Protein AF-A0A1U9LK74-F1 (afdb_monomer_lite)

Secondary structure (DSSP, 8-state):
---PPPPPSEE----GGGTT---SEEEETTEEEE---EEEE-SS-SEEEEESS--HHHHHHHHHS-GGG-TTTTTHHHHHHHHHHTTSS-TT--S--GGGGGSTT-SSEEEEESSSSEEEEEETTTTEEE--HHHHGGGGTSTTHHHHHHHHHHHHSS--TT--EEEE--SSHHHHHHHHHHHHHH-TTT-EEEETTEEE---

pLDDT: mean 92.23, std 9.36, range [44.62, 98.31]

Foldseek 3Di:
DPQQWFDAADWDPDCPVVPPDPDQWDDDPQKIWGNTFGKFAGRLAQEEEAEAEQDPQLVVCSVDHDNLCRACHPCLVVVVVVCVVVVNDDPPPPPPPSSCRRHRHHHHYMYAHLQRIHMWGQDPVVRDTDDDLVVSLCCCPGRVVVSSLVSCLVRPLAHGPSYDYYHYDGDDLSVQVSVLVSQCVSFVPQWDDDDSRDITGND

Radius of gyration: 16.57 Å; chains: 1; bounding box: 48×40×43 Å

Structure (mmCIF, N/CA/C/O backbone):
data_AF-A0A1U9LK74-F1
#
_entry.id   AF-A0A1U9LK74-F1
#
loop_
_atom_site.group_PDB
_atom_site.id
_atom_site.type_symbol
_atom_site.label_atom_id
_atom_site.label_alt_id
_atom_site.label_comp_id
_atom_site.label_asym_id
_atom_site.label_entity_id
_atom_site.label_seq_id
_atom_site.pdbx_PDB_ins_code
_atom_site.Cartn_x
_atom_site.Cartn_y
_atom_site.Cartn_z
_atom_site.occupancy
_atom_site.B_iso_or_equiv
_atom_site.auth_seq_id
_atom_site.auth_comp_id
_atom_site.auth_asym_id
_atom_site.auth_atom_id
_atom_site.pdbx_PDB_model_num
ATOM 1 N N . MET A 1 1 ? -23.604 12.451 8.150 1.00 44.62 1 MET A N 1
ATOM 2 C CA . MET A 1 1 ? -22.225 11.962 8.345 1.00 44.62 1 MET A CA 1
ATOM 3 C C . MET A 1 1 ? -21.855 11.293 7.044 1.00 44.62 1 MET A C 1
ATOM 5 O O . MET A 1 1 ? -22.530 10.334 6.691 1.00 44.62 1 MET A O 1
ATOM 9 N N . ASP A 1 2 ? -20.907 11.846 6.294 1.00 49.09 2 ASP A N 1
ATOM 10 C CA . ASP A 1 2 ? -20.515 11.264 5.010 1.00 49.09 2 ASP A CA 1
ATOM 11 C C . ASP A 1 2 ? -19.887 9.893 5.265 1.00 49.09 2 ASP A C 1
ATOM 13 O O . ASP A 1 2 ? -18.874 9.767 5.956 1.00 49.09 2 ASP A O 1
ATOM 17 N N . THR A 1 3 ? -20.536 8.841 4.774 1.00 59.34 3 THR A N 1
ATOM 18 C CA . THR A 1 3 ? -20.027 7.475 4.868 1.00 59.34 3 THR A CA 1
ATOM 19 C C . THR A 1 3 ? -18.911 7.322 3.846 1.00 59.34 3 THR A C 1
ATOM 21 O O . THR A 1 3 ? -19.158 6.980 2.690 1.00 59.34 3 THR A O 1
ATOM 24 N N . HIS A 1 4 ? -17.679 7.628 4.248 1.00 80.31 4 HIS A N 1
ATOM 25 C CA . HIS A 1 4 ? -16.509 7.342 3.427 1.00 80.31 4 HIS A CA 1
ATOM 26 C C . HIS A 1 4 ? -16.364 5.827 3.254 1.00 80.31 4 HIS A C 1
ATOM 28 O O . HIS A 1 4 ? -16.403 5.088 4.237 1.00 80.31 4 HIS A O 1
ATOM 34 N N . THR A 1 5 ? -16.190 5.369 2.016 1.00 85.44 5 THR A N 1
ATOM 35 C CA . THR A 1 5 ? -15.863 3.978 1.691 1.00 85.44 5 THR A CA 1
ATOM 36 C C . THR A 1 5 ? -14.383 3.853 1.348 1.00 85.44 5 THR A C 1
ATOM 38 O O . THR A 1 5 ? -13.740 4.783 0.853 1.00 85.44 5 THR A O 1
ATOM 41 N N . PHE A 1 6 ? -13.819 2.686 1.633 1.00 93.19 6 PHE A N 1
ATOM 42 C CA . PHE A 1 6 ? -12.546 2.276 1.064 1.00 93.19 6 PHE A CA 1
ATOM 43 C C . PHE A 1 6 ? -12.764 1.928 -0.421 1.00 93.19 6 PHE A C 1
ATOM 45 O O . PHE A 1 6 ? -13.900 1.630 -0.798 1.00 93.19 6 PHE A O 1
ATOM 52 N N . PRO A 1 7 ? -11.733 1.974 -1.290 1.00 95.75 7 PRO A N 1
ATOM 53 C CA . PRO A 1 7 ? -11.916 1.639 -2.698 1.00 95.75 7 PRO A CA 1
ATOM 54 C C . PRO A 1 7 ? -12.579 0.277 -2.894 1.00 95.75 7 PRO A C 1
ATOM 56 O O . PRO A 1 7 ? -12.215 -0.689 -2.224 1.00 95.75 7 PRO A O 1
ATOM 59 N N . GLU A 1 8 ? -13.522 0.227 -3.830 1.00 96.44 8 GLU A N 1
ATOM 60 C CA . GLU A 1 8 ? -14.195 -1.007 -4.217 1.00 96.44 8 GLU A CA 1
ATOM 61 C C . GLU A 1 8 ? -13.200 -2.035 -4.752 1.00 96.44 8 GLU A C 1
ATOM 63 O O . GLU A 1 8 ? -12.158 -1.688 -5.323 1.00 96.44 8 GLU A O 1
ATOM 68 N N . HIS A 1 9 ? -13.549 -3.307 -4.568 1.00 98.31 9 HIS A N 1
ATOM 69 C CA . HIS A 1 9 ? -12.825 -4.411 -5.167 1.00 98.31 9 HIS A CA 1
ATOM 70 C C . HIS A 1 9 ? -12.697 -4.192 -6.681 1.00 98.31 9 HIS A C 1
ATOM 72 O O . HIS A 1 9 ? -13.690 -3.994 -7.381 1.00 98.31 9 HIS A O 1
ATOM 78 N N . GLY A 1 10 ? -11.474 -4.285 -7.197 1.00 97.88 10 GLY A N 1
ATOM 79 C CA . GLY A 1 10 ? -11.204 -4.245 -8.625 1.00 97.88 10 GLY A CA 1
ATOM 80 C C . GLY A 1 10 ? -10.037 -3.345 -9.011 1.00 97.88 10 GLY A C 1
ATOM 81 O O . GLY A 1 10 ? -9.316 -2.761 -8.191 1.00 97.88 10 GLY A O 1
ATOM 82 N N . ARG A 1 11 ? -9.839 -3.247 -10.326 1.00 97.31 11 ARG A N 1
ATOM 83 C CA . ARG A 1 11 ? -8.885 -2.315 -10.933 1.00 97.31 11 ARG A CA 1
ATOM 84 C C . ARG A 1 11 ? -9.422 -0.898 -10.768 1.00 97.31 11 ARG A C 1
ATOM 86 O O . ARG A 1 11 ? -10.541 -0.605 -11.175 1.00 97.31 11 ARG A O 1
ATOM 93 N N . LEU A 1 12 ? -8.613 -0.015 -10.195 1.00 96.69 12 LEU A N 1
ATOM 94 C CA . LEU A 1 12 ? -9.019 1.363 -9.944 1.00 96.69 12 LEU A CA 1
ATOM 95 C C . LEU A 1 12 ? -8.740 2.231 -11.177 1.00 96.69 12 LEU A C 1
ATOM 97 O O . LEU A 1 12 ? -7.776 2.019 -11.908 1.00 96.69 12 LEU A O 1
ATOM 101 N N . THR A 1 13 ? -9.542 3.273 -11.373 1.00 95.62 13 THR A N 1
ATOM 102 C CA . THR A 1 13 ? -9.379 4.242 -12.474 1.00 95.62 13 THR A CA 1
ATOM 103 C C . THR A 1 13 ? -8.502 5.441 -12.097 1.00 95.62 13 THR A C 1
ATOM 105 O O . THR A 1 13 ? -8.425 6.424 -12.832 1.00 95.62 13 THR A O 1
ATOM 108 N N . CYS A 1 14 ? -7.835 5.393 -10.939 1.00 96.31 14 CYS A N 1
ATOM 109 C CA . CYS A 1 14 ? -7.049 6.510 -10.426 1.00 96.31 14 CYS A CA 1
ATOM 110 C C . CYS A 1 14 ? -5.894 6.882 -11.367 1.00 96.31 14 CYS A C 1
ATOM 112 O O . CYS A 1 14 ? -5.126 6.032 -11.809 1.00 96.31 14 CYS A O 1
ATOM 114 N N . ARG A 1 15 ? -5.762 8.185 -11.640 1.00 96.38 15 ARG A N 1
ATOM 115 C CA . ARG A 1 15 ? -4.671 8.778 -12.432 1.00 96.38 15 ARG A CA 1
ATOM 116 C C . ARG A 1 15 ? -4.074 10.023 -11.772 1.00 96.38 15 ARG A C 1
ATOM 118 O O . ARG A 1 15 ? -3.444 10.829 -12.445 1.00 96.38 15 ARG A O 1
ATOM 125 N N . GLU A 1 16 ? -4.279 10.223 -10.468 1.00 95.94 16 GLU A N 1
ATOM 126 C CA . GLU A 1 16 ? -3.928 11.489 -9.799 1.00 95.94 16 GLU A CA 1
ATOM 127 C C . GLU A 1 16 ? -2.441 11.852 -9.920 1.00 95.94 16 GLU A C 1
ATOM 129 O O . GLU A 1 16 ? -2.108 13.024 -10.070 1.00 95.94 16 GLU A O 1
ATOM 134 N N . CYS A 1 17 ? -1.564 10.847 -9.921 1.00 96.44 17 CYS A N 1
ATOM 135 C CA . CYS A 1 17 ? -0.120 10.999 -10.105 1.00 96.44 17 CYS A CA 1
ATOM 136 C C . CYS A 1 17 ? 0.326 11.142 -11.573 1.00 96.44 17 CYS A C 1
ATOM 138 O O . CYS A 1 17 ? 1.484 11.441 -11.835 1.00 96.44 17 CYS A O 1
ATOM 140 N N . PHE A 1 18 ? -0.582 10.911 -12.522 1.00 95.81 18 PHE A N 1
ATOM 141 C CA . PHE A 1 18 ? -0.344 10.908 -13.969 1.00 95.81 18 PHE A CA 1
ATOM 142 C C . PHE A 1 18 ? -1.036 12.104 -14.647 1.00 95.81 18 PHE A C 1
ATOM 144 O O . PHE A 1 18 ? -1.312 12.086 -15.848 1.00 95.81 18 PHE A O 1
ATOM 151 N N . LYS A 1 19 ? -1.375 13.149 -13.881 1.00 89.88 19 LYS A N 1
ATOM 152 C CA . LYS A 1 19 ? -1.982 14.371 -14.422 1.00 89.88 19 LYS A CA 1
ATOM 153 C C . LYS A 1 19 ? -1.062 14.978 -15.483 1.00 89.88 19 LYS A C 1
ATOM 155 O O . LYS A 1 19 ? 0.135 15.116 -15.264 1.00 89.88 19 LYS A O 1
ATOM 160 N N . GLY A 1 20 ? -1.637 15.341 -16.628 1.00 88.00 20 GLY A N 1
ATOM 161 C CA . GLY A 1 20 ? -0.887 15.904 -17.754 1.00 88.00 20 GLY A CA 1
ATOM 162 C C . GLY A 1 20 ? -0.249 14.870 -18.685 1.00 88.00 20 GLY A C 1
ATOM 163 O O . GLY A 1 20 ? 0.415 15.267 -19.636 1.00 88.00 20 GLY A O 1
ATOM 164 N N . THR A 1 21 ? -0.468 13.567 -18.468 1.00 90.81 21 THR A N 1
ATOM 165 C CA . THR A 1 21 ? -0.035 12.524 -19.406 1.00 90.81 21 THR A CA 1
ATOM 166 C C . THR A 1 21 ? -1.116 11.474 -19.674 1.00 90.81 21 THR A C 1
ATOM 168 O O . THR A 1 21 ? -1.848 11.029 -18.782 1.00 90.81 21 THR A O 1
ATOM 171 N N . SER A 1 22 ? -1.209 11.051 -20.936 1.00 91.06 22 SER A N 1
ATOM 172 C CA . SER A 1 22 ? -1.999 9.890 -21.355 1.00 91.06 22 SER A CA 1
ATOM 173 C C . SER A 1 22 ? -1.244 8.571 -21.158 1.00 91.06 22 SER A C 1
ATOM 175 O O . SER A 1 22 ? -1.869 7.511 -21.170 1.00 91.06 22 SER A O 1
ATOM 177 N N . CYS A 1 23 ? 0.073 8.615 -20.925 1.00 93.31 23 CYS A N 1
ATOM 178 C CA . CYS A 1 23 ? 0.885 7.426 -20.695 1.00 93.31 23 CYS A CA 1
ATOM 179 C C . CYS A 1 23 ? 0.442 6.694 -19.421 1.00 93.31 23 CYS A C 1
ATOM 181 O O . CYS A 1 23 ? 0.024 7.304 -18.433 1.00 93.31 23 CYS A O 1
ATOM 183 N N . ASN A 1 24 ? 0.551 5.366 -19.434 1.00 94.31 24 ASN A N 1
ATOM 184 C CA . ASN A 1 24 ? 0.343 4.537 -18.244 1.00 94.31 24 ASN A CA 1
ATOM 185 C C . ASN A 1 24 ? 1.632 4.320 -17.453 1.00 94.31 24 ASN A C 1
ATOM 187 O O . ASN A 1 24 ? 1.603 3.656 -16.428 1.00 94.31 24 ASN A O 1
ATOM 191 N N . GLU A 1 25 ? 2.746 4.876 -17.911 1.00 96.50 25 GLU A N 1
ATOM 192 C CA . GLU A 1 25 ? 4.047 4.746 -17.274 1.00 96.50 25 GLU A CA 1
ATOM 193 C C . GLU A 1 25 ? 4.721 6.115 -17.250 1.00 96.50 25 GLU A C 1
ATOM 195 O O . GLU A 1 25 ? 4.579 6.894 -18.198 1.00 96.50 25 GLU A O 1
ATOM 200 N N . ILE A 1 26 ? 5.399 6.422 -16.146 1.00 96.75 26 ILE A N 1
ATOM 201 C CA . ILE A 1 26 ? 6.195 7.640 -15.980 1.00 96.75 26 ILE A CA 1
ATOM 202 C C . ILE A 1 26 ? 7.483 7.318 -15.233 1.00 96.75 26 ILE A C 1
ATOM 204 O O . ILE A 1 26 ? 7.491 6.470 -14.337 1.00 96.75 26 ILE A O 1
ATOM 208 N N . ASP A 1 27 ? 8.534 8.063 -15.557 1.00 96.44 27 ASP A N 1
ATOM 209 C CA . ASP A 1 27 ? 9.769 8.075 -14.787 1.00 96.44 27 ASP A CA 1
ATOM 210 C C . ASP A 1 27 ? 9.876 9.371 -13.978 1.00 96.44 27 ASP A C 1
ATOM 212 O O . ASP A 1 27 ? 9.590 10.466 -14.470 1.00 96.44 27 ASP A O 1
ATOM 216 N N . ILE A 1 28 ? 10.289 9.252 -12.718 1.00 94.81 28 ILE A N 1
ATOM 217 C CA . ILE A 1 28 ? 10.499 10.376 -11.803 1.00 94.81 28 ILE A CA 1
ATOM 218 C C . ILE A 1 28 ? 11.862 10.202 -11.130 1.00 94.81 28 ILE A C 1
ATOM 220 O O . ILE A 1 28 ? 12.007 9.531 -10.103 1.00 94.81 28 ILE A O 1
ATOM 224 N N . GLY A 1 29 ? 12.891 10.808 -11.722 1.00 94.94 29 GLY A N 1
ATOM 225 C CA . GLY A 1 29 ? 14.275 10.527 -11.344 1.00 94.94 29 GLY A CA 1
ATOM 226 C C . GLY A 1 29 ? 14.616 9.065 -11.632 1.00 94.94 29 GLY A C 1
ATOM 227 O O . GLY A 1 29 ? 14.391 8.590 -12.737 1.00 94.94 29 GLY A O 1
ATOM 228 N N . ASP A 1 30 ? 15.120 8.341 -10.632 1.00 96.88 30 ASP A N 1
ATOM 229 C CA . ASP A 1 30 ? 15.447 6.912 -10.764 1.00 96.88 30 ASP A CA 1
ATOM 230 C C . ASP A 1 30 ? 14.223 5.991 -10.577 1.00 96.88 30 ASP A C 1
ATOM 232 O O . ASP A 1 30 ? 14.373 4.772 -10.526 1.00 96.88 30 ASP A O 1
ATOM 236 N N . TRP A 1 31 ? 13.013 6.533 -10.423 1.00 97.56 31 TRP A N 1
ATOM 237 C CA . TRP A 1 31 ? 11.808 5.739 -10.184 1.00 97.56 31 TRP A CA 1
ATOM 238 C C . TRP A 1 31 ? 11.000 5.550 -11.448 1.00 97.56 31 TRP A C 1
ATOM 240 O O . TRP A 1 31 ? 10.672 6.527 -12.104 1.00 97.56 31 TRP A O 1
ATOM 250 N N . HIS A 1 32 ? 10.595 4.312 -11.693 1.00 97.50 32 HIS A N 1
ATOM 251 C CA . HIS A 1 32 ? 9.630 3.952 -12.716 1.00 97.50 32 HIS A CA 1
ATOM 252 C C . HIS A 1 32 ? 8.296 3.586 -12.063 1.00 97.50 32 HIS A C 1
ATOM 254 O O . HIS A 1 32 ? 8.246 2.755 -11.142 1.00 97.50 32 HIS A O 1
ATOM 260 N N . VAL A 1 33 ? 7.224 4.222 -12.533 1.00 97.19 33 VAL A N 1
ATOM 261 C CA . VAL A 1 33 ? 5.862 4.080 -12.009 1.00 97.19 33 VAL A CA 1
ATOM 262 C C . VAL A 1 33 ? 4.954 3.553 -13.112 1.00 97.19 33 VAL A C 1
ATOM 264 O O . VAL A 1 33 ? 4.851 4.175 -14.165 1.00 97.19 33 VAL A O 1
ATOM 267 N N . VAL A 1 34 ? 4.230 2.466 -12.841 1.00 97.31 34 VAL A N 1
ATOM 268 C CA . VAL A 1 34 ? 3.208 1.919 -13.751 1.00 97.31 34 VAL A CA 1
ATOM 269 C C . VAL A 1 34 ? 1.826 2.174 -13.161 1.00 97.31 34 VAL A C 1
ATOM 271 O O . VAL A 1 34 ? 1.572 1.862 -11.998 1.00 97.31 34 VAL A O 1
ATOM 274 N N . ASN A 1 35 ? 0.921 2.745 -13.951 1.00 97.44 35 ASN A N 1
ATOM 275 C CA . ASN A 1 35 ? -0.444 3.045 -13.552 1.00 97.44 35 ASN A CA 1
ATOM 276 C C . ASN A 1 35 ? -1.334 1.800 -13.603 1.00 97.44 35 ASN A C 1
ATOM 278 O O . ASN A 1 35 ? -2.051 1.551 -14.569 1.00 97.44 35 ASN A O 1
ATOM 282 N N . ASP A 1 36 ? -1.275 1.014 -12.541 1.00 97.00 36 ASP A N 1
ATOM 283 C CA . ASP A 1 36 ? -2.017 -0.232 -12.391 1.00 97.00 36 ASP A CA 1
ATOM 284 C C . ASP A 1 36 ? -2.642 -0.366 -10.983 1.00 97.00 36 ASP A C 1
ATOM 286 O O . ASP A 1 36 ? -2.431 -1.370 -10.298 1.00 97.00 36 ASP A O 1
ATOM 290 N N . PRO A 1 37 ? -3.364 0.649 -10.474 1.00 97.50 37 PRO A N 1
ATOM 291 C CA . PRO A 1 37 ? -3.891 0.629 -9.117 1.00 97.50 37 PRO A CA 1
ATOM 292 C C . PRO A 1 37 ? -4.984 -0.438 -8.954 1.00 97.50 37 PRO A C 1
ATOM 294 O O . PRO A 1 37 ? -5.815 -0.649 -9.836 1.00 97.50 37 PRO A O 1
ATOM 297 N N . GLY A 1 38 ? -5.004 -1.098 -7.796 1.00 97.12 38 GLY A N 1
ATOM 298 C CA . GLY A 1 38 ? -6.002 -2.114 -7.459 1.00 97.12 38 GLY A CA 1
ATOM 299 C C . GLY A 1 38 ? -6.332 -2.123 -5.970 1.00 97.12 38 GLY A C 1
ATOM 300 O O . GLY A 1 38 ? -5.497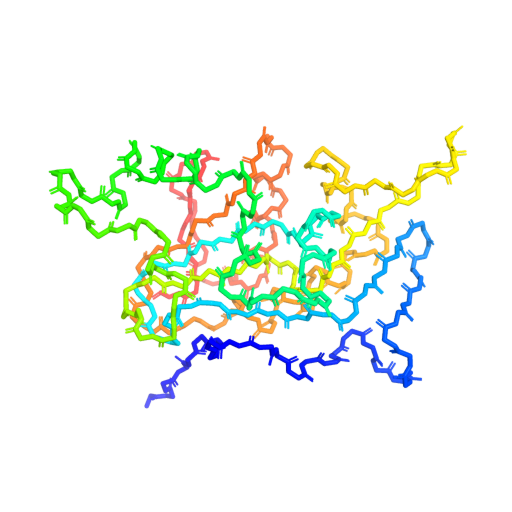 -1.731 -5.143 1.00 97.12 38 GLY A O 1
ATOM 301 N N . ALA A 1 39 ? -7.545 -2.563 -5.652 1.00 98.06 39 ALA A N 1
ATOM 302 C CA . ALA A 1 39 ? -8.004 -2.876 -4.304 1.00 98.06 39 ALA A CA 1
ATOM 303 C C . ALA A 1 39 ? -8.741 -4.220 -4.315 1.00 98.06 39 ALA A C 1
ATOM 305 O O . ALA A 1 39 ? -9.345 -4.585 -5.319 1.00 98.06 39 ALA A O 1
ATOM 306 N N . TRP A 1 40 ? -8.661 -4.958 -3.213 1.00 98.25 40 TRP A N 1
ATOM 307 C CA . TRP A 1 40 ? -9.272 -6.280 -3.066 1.00 98.25 40 TRP A CA 1
ATOM 308 C C . TRP A 1 40 ? -10.050 -6.344 -1.756 1.00 98.25 40 TRP A C 1
ATOM 310 O O . TRP A 1 40 ? -9.668 -5.685 -0.785 1.00 98.25 40 TRP A O 1
ATOM 320 N N . GLY A 1 41 ? -11.085 -7.175 -1.715 1.00 97.50 41 GLY A N 1
ATOM 321 C CA . GLY A 1 41 ? -11.962 -7.325 -0.558 1.00 97.50 41 GLY A CA 1
ATOM 322 C C . GLY A 1 41 ? -12.985 -6.197 -0.388 1.00 97.50 41 GLY A C 1
ATOM 323 O O . GLY A 1 41 ? -13.438 -5.576 -1.347 1.00 97.50 41 GLY A O 1
ATOM 324 N N . SER A 1 42 ? -13.354 -5.941 0.862 1.00 97.06 42 SER A N 1
ATOM 325 C CA . SER A 1 42 ? -14.460 -5.066 1.253 1.00 97.06 42 SER A CA 1
ATOM 326 C C . SER A 1 42 ? -14.180 -3.574 1.036 1.00 97.06 42 SER A C 1
ATOM 328 O O . SER A 1 42 ? -13.124 -3.059 1.406 1.00 97.06 42 SER A O 1
ATOM 330 N N . ALA A 1 43 ? -15.187 -2.839 0.555 1.00 96.12 43 ALA A N 1
ATOM 331 C CA . ALA A 1 43 ? -15.204 -1.371 0.548 1.00 96.12 43 ALA A CA 1
ATOM 332 C C . ALA A 1 43 ? -15.573 -0.758 1.922 1.00 96.12 43 ALA A C 1
ATOM 334 O O . ALA A 1 43 ? -15.403 0.441 2.138 1.00 96.12 43 ALA A O 1
ATOM 335 N N . SER A 1 44 ? -16.054 -1.566 2.874 1.00 95.75 44 SER A N 1
ATOM 336 C CA . SER A 1 44 ? -16.364 -1.156 4.254 1.00 95.75 44 SER A CA 1
ATOM 337 C C . SER A 1 44 ? -15.695 -2.103 5.265 1.00 95.75 44 SER A C 1
ATOM 339 O O . SER A 1 44 ? -16.380 -2.750 6.062 1.00 95.75 44 SER A O 1
ATOM 341 N N . PRO A 1 45 ? -14.357 -2.241 5.230 1.00 96.44 45 PRO A N 1
ATOM 342 C CA . PRO A 1 45 ? -13.651 -3.246 6.011 1.00 96.44 45 PRO A CA 1
ATOM 343 C C . PRO A 1 45 ? -13.581 -2.876 7.495 1.00 96.44 45 PRO A C 1
ATOM 345 O O . PRO A 1 45 ? -13.581 -1.699 7.864 1.00 96.44 45 PRO A O 1
ATOM 348 N N . ALA A 1 46 ? -13.421 -3.892 8.341 1.00 96.25 46 ALA A N 1
ATOM 349 C CA . ALA A 1 46 ? -12.948 -3.728 9.714 1.00 96.25 46 ALA A CA 1
ATOM 350 C C . ALA A 1 46 ? -11.413 -3.731 9.790 1.00 96.25 46 ALA A C 1
ATOM 352 O O . ALA A 1 46 ? -10.831 -3.060 10.647 1.00 96.25 46 ALA A O 1
ATOM 353 N N . VAL A 1 47 ? -10.757 -4.467 8.886 1.00 97.31 47 VAL A N 1
ATOM 354 C CA . VAL A 1 47 ? -9.300 -4.610 8.822 1.00 97.31 47 VAL A CA 1
ATOM 355 C C . VAL A 1 47 ? -8.796 -4.272 7.424 1.00 97.31 47 VAL A C 1
ATOM 357 O O . VAL A 1 47 ? -9.244 -4.845 6.435 1.00 97.31 47 VAL A O 1
ATOM 360 N N . ILE A 1 48 ? -7.808 -3.383 7.338 1.00 98.00 48 ILE A N 1
ATOM 361 C CA . ILE A 1 48 ? -7.100 -3.074 6.090 1.00 98.00 48 ILE A CA 1
ATOM 362 C C . ILE A 1 48 ? -5.689 -3.658 6.166 1.00 98.00 48 ILE A C 1
ATOM 364 O O . ILE A 1 48 ? -4.987 -3.445 7.151 1.00 98.00 48 ILE A O 1
ATOM 368 N N . VAL A 1 49 ? -5.232 -4.346 5.121 1.00 98.06 49 VAL A N 1
ATOM 369 C CA . VAL A 1 49 ? -3.876 -4.906 5.027 1.00 98.06 49 VAL A CA 1
ATOM 370 C C . VAL A 1 49 ? -3.161 -4.340 3.803 1.00 98.06 49 VAL A C 1
ATOM 372 O O . VAL A 1 49 ? -3.570 -4.560 2.662 1.00 98.06 49 VAL A O 1
ATOM 375 N N . LEU A 1 50 ? -2.066 -3.612 4.025 1.00 97.75 50 LEU A N 1
ATOM 376 C CA . LEU A 1 50 ? -1.349 -2.894 2.973 1.00 97.75 50 LEU A CA 1
ATOM 377 C C . LEU A 1 50 ? 0.095 -3.373 2.845 1.00 97.75 50 LEU A C 1
ATOM 379 O O . LEU A 1 50 ? 0.881 -3.265 3.783 1.00 97.75 50 LEU A O 1
ATOM 383 N N . GLY A 1 51 ? 0.468 -3.821 1.646 1.00 95.69 51 GLY A N 1
ATOM 384 C CA . GLY A 1 51 ? 1.869 -3.827 1.217 1.00 95.69 51 GLY A CA 1
ATOM 385 C C . GLY A 1 51 ? 2.373 -2.407 0.934 1.00 95.69 51 GLY A C 1
ATOM 386 O O . GLY A 1 51 ? 1.627 -1.437 1.066 1.00 95.69 51 GLY A O 1
ATOM 387 N N . PHE A 1 52 ? 3.625 -2.260 0.500 1.00 95.12 52 PHE A N 1
ATOM 388 C CA . PHE A 1 52 ? 4.126 -0.949 0.075 1.00 95.12 52 PHE A CA 1
ATOM 389 C C . PHE A 1 52 ? 3.652 -0.577 -1.336 1.00 95.12 52 PHE A C 1
ATOM 391 O O . PHE A 1 52 ? 2.939 0.406 -1.508 1.00 95.12 52 PHE A O 1
ATOM 398 N N . SER A 1 53 ? 4.018 -1.387 -2.326 1.00 95.44 53 SER A N 1
ATOM 399 C CA . SER A 1 53 ? 3.612 -1.309 -3.732 1.00 95.44 53 SER A CA 1
ATOM 400 C C . SER A 1 53 ? 3.589 -2.727 -4.311 1.00 95.44 53 SER A C 1
ATOM 402 O O . SER A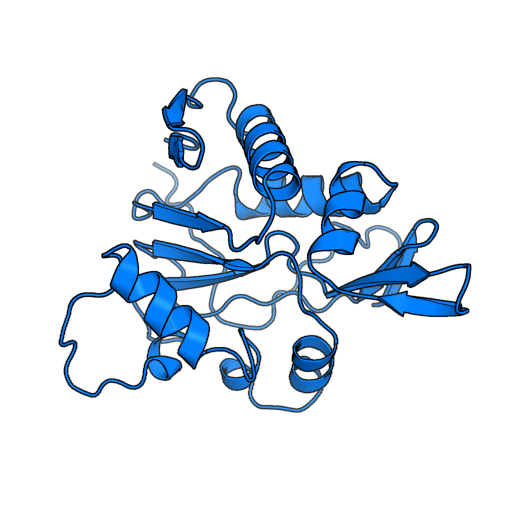 1 53 ? 4.067 -3.678 -3.680 1.00 95.44 53 SER A O 1
ATOM 404 N N . LYS A 1 54 ? 3.054 -2.889 -5.523 1.00 94.12 54 LYS A N 1
ATOM 405 C CA . LYS A 1 54 ? 3.161 -4.155 -6.259 1.00 94.12 54 LYS A CA 1
ATOM 406 C C . LYS A 1 54 ? 4.608 -4.377 -6.715 1.00 94.12 54 LYS A C 1
ATOM 408 O O . LYS A 1 54 ? 5.159 -3.564 -7.452 1.00 94.12 54 LYS A O 1
ATOM 413 N N . GLY A 1 55 ? 5.212 -5.491 -6.293 1.00 91.44 55 GLY A N 1
ATOM 414 C CA . GLY A 1 55 ? 6.504 -5.951 -6.818 1.00 91.44 55 GLY A CA 1
ATOM 415 C C . GLY A 1 55 ? 6.367 -6.647 -8.178 1.00 91.44 55 GLY A C 1
ATOM 416 O O . GLY A 1 55 ? 5.255 -6.960 -8.597 1.00 91.44 55 GLY A O 1
ATOM 417 N N . PHE A 1 56 ? 7.485 -6.964 -8.844 1.00 93.38 56 PHE A N 1
ATOM 418 C CA . PHE A 1 56 ? 7.483 -7.518 -10.212 1.00 93.38 56 PHE A CA 1
ATOM 419 C C . PHE A 1 56 ? 6.577 -8.742 -10.402 1.00 93.38 56 PHE A C 1
ATOM 421 O O . PHE A 1 56 ? 5.840 -8.809 -11.380 1.00 93.38 56 PHE A O 1
ATOM 428 N N . THR A 1 57 ? 6.567 -9.683 -9.451 1.00 94.00 57 THR A N 1
ATOM 429 C CA . THR A 1 57 ? 5.676 -10.857 -9.497 1.00 94.00 57 THR A CA 1
ATOM 430 C C . THR A 1 57 ? 4.201 -10.456 -9.567 1.00 94.00 57 THR A C 1
ATOM 432 O O . THR A 1 57 ? 3.442 -11.037 -10.336 1.00 94.00 57 THR A O 1
ATOM 435 N N . GLN A 1 58 ? 3.795 -9.465 -8.772 1.00 94.19 58 GLN A N 1
ATOM 436 C CA . GLN A 1 58 ? 2.410 -8.998 -8.708 1.00 94.19 58 GLN A CA 1
ATOM 437 C C . GLN A 1 58 ? 2.070 -8.112 -9.908 1.00 94.19 58 GLN A C 1
ATOM 439 O O . GLN A 1 58 ? 0.996 -8.257 -10.475 1.00 94.19 58 GLN A O 1
ATOM 444 N N . ALA A 1 59 ? 2.989 -7.237 -10.323 1.00 93.75 59 ALA A N 1
ATOM 445 C CA . ALA A 1 59 ? 2.818 -6.382 -11.495 1.00 93.75 59 ALA A CA 1
ATOM 446 C C . ALA A 1 59 ? 2.654 -7.209 -12.782 1.00 93.75 59 ALA A C 1
ATOM 448 O O . ALA A 1 59 ? 1.776 -6.925 -13.592 1.00 93.75 59 ALA A O 1
ATOM 449 N N . ASN A 1 60 ? 3.436 -8.283 -12.939 1.00 94.56 60 ASN A N 1
ATOM 450 C CA . ASN A 1 60 ? 3.292 -9.206 -14.065 1.00 94.56 60 ASN A CA 1
ATOM 451 C C . ASN A 1 60 ? 1.947 -9.945 -14.022 1.00 94.56 60 ASN A C 1
ATOM 453 O O . ASN A 1 60 ? 1.249 -9.977 -15.033 1.00 94.56 60 ASN A O 1
ATOM 457 N N . ALA A 1 61 ? 1.548 -10.468 -12.857 1.00 95.19 61 ALA A N 1
ATOM 458 C CA . ALA A 1 61 ? 0.250 -11.126 -12.691 1.00 95.19 61 ALA A CA 1
ATOM 459 C C . ALA A 1 61 ? -0.921 -10.179 -13.009 1.00 95.19 61 ALA A C 1
ATOM 461 O O . ALA A 1 61 ? -1.867 -10.555 -13.695 1.00 95.19 61 ALA A O 1
ATOM 462 N N . PHE A 1 62 ? -0.822 -8.909 -12.607 1.00 94.88 62 PHE A N 1
ATOM 463 C CA . PHE A 1 62 ? -1.850 -7.896 -12.854 1.00 94.88 62 PHE A CA 1
ATOM 464 C C . PHE A 1 62 ? -2.131 -7.656 -14.346 1.00 94.88 62 PHE A C 1
ATOM 466 O O . PHE A 1 62 ? -3.188 -7.126 -14.685 1.00 94.88 62 PHE A O 1
ATOM 473 N N . ARG A 1 63 ? -1.226 -8.029 -15.258 1.00 92.44 63 ARG A N 1
ATOM 474 C CA . ARG A 1 63 ? -1.396 -7.809 -16.705 1.00 92.44 63 ARG A CA 1
ATOM 475 C C . ARG A 1 63 ? -2.247 -8.868 -17.403 1.00 92.44 63 ARG A C 1
ATOM 477 O O . ARG A 1 63 ? -2.802 -8.561 -18.450 1.00 92.44 63 ARG A O 1
ATOM 484 N N . GLY A 1 64 ? -2.354 -10.079 -16.861 1.00 92.19 64 GLY A N 1
ATOM 485 C CA . GLY A 1 64 ? -3.000 -11.174 -17.595 1.00 92.19 64 GLY A CA 1
ATOM 486 C C . GLY A 1 64 ? -3.533 -12.326 -16.757 1.00 92.19 64 GLY A C 1
ATOM 487 O O . GLY A 1 64 ? -4.121 -13.245 -17.315 1.00 92.19 64 GLY A O 1
ATOM 488 N N . GLU A 1 65 ? -3.349 -12.298 -15.441 1.00 96.06 65 GLU A N 1
ATOM 489 C CA . GLU A 1 65 ? -3.940 -13.287 -14.551 1.00 96.06 65 GLU A CA 1
ATOM 490 C C . GLU A 1 65 ? -5.260 -12.780 -13.964 1.00 96.06 65 GLU A C 1
ATOM 492 O O . GLU A 1 65 ? -5.610 -11.595 -14.062 1.00 96.06 65 GLU A O 1
ATOM 497 N N . ARG A 1 66 ? -5.984 -13.697 -13.320 1.00 96.38 66 ARG A N 1
ATOM 498 C CA . ARG A 1 66 ? -7.162 -13.372 -12.525 1.00 96.38 66 ARG A CA 1
ATOM 499 C C . ARG A 1 66 ? -6.792 -12.355 -11.440 1.00 96.38 66 ARG A C 1
ATOM 501 O O . ARG A 1 66 ? -5.745 -12.454 -10.797 1.00 96.38 66 ARG A O 1
ATOM 508 N N . PHE A 1 67 ? -7.644 -11.350 -11.265 1.00 97.31 67 PHE A N 1
ATOM 509 C CA . PHE A 1 67 ? -7.348 -10.189 -10.431 1.00 97.31 67 PHE A CA 1
ATOM 510 C C . PHE A 1 67 ? -7.119 -10.584 -8.966 1.00 97.31 67 PHE A C 1
ATOM 512 O O . PHE A 1 67 ? -6.189 -10.095 -8.320 1.00 97.31 67 PHE A O 1
ATOM 519 N N . GLU A 1 68 ? -7.894 -11.546 -8.483 1.00 97.00 68 GLU A N 1
ATOM 520 C CA . GLU A 1 68 ? -7.882 -12.084 -7.127 1.00 97.00 68 GLU A CA 1
ATOM 521 C C . GLU A 1 68 ? -6.651 -12.941 -6.846 1.00 97.00 68 GLU A C 1
ATOM 523 O O . GLU A 1 68 ? -6.373 -13.202 -5.684 1.00 97.00 68 GLU A O 1
ATOM 528 N N . ASP A 1 69 ? -5.850 -13.311 -7.855 1.00 95.69 69 ASP A N 1
ATOM 529 C CA . ASP A 1 69 ? -4.590 -14.061 -7.702 1.00 95.69 69 ASP A CA 1
ATOM 530 C C . ASP A 1 69 ? -3.351 -13.154 -7.589 1.00 95.69 69 ASP A C 1
ATOM 532 O O . ASP A 1 69 ? -2.245 -13.613 -7.275 1.00 95.69 69 ASP A O 1
ATOM 536 N N . VAL A 1 70 ? -3.519 -11.846 -7.809 1.00 96.88 70 VAL A N 1
ATOM 537 C CA . VAL A 1 70 ? -2.441 -10.851 -7.756 1.00 96.88 70 VAL A CA 1
ATOM 538 C C . VAL A 1 70 ? -1.955 -10.511 -6.337 1.00 96.88 70 VAL A C 1
ATOM 540 O O . VAL A 1 70 ? -0.735 -10.450 -6.128 1.00 96.88 70 VAL A O 1
ATOM 543 N N . PRO A 1 71 ? -2.819 -10.222 -5.344 1.00 95.88 71 PRO A N 1
ATOM 544 C CA . PRO A 1 71 ? -2.362 -9.675 -4.072 1.00 95.88 71 PRO A CA 1
ATOM 545 C C . PRO A 1 71 ? -1.508 -10.706 -3.332 1.00 95.88 71 PRO A C 1
ATOM 547 O O . PRO A 1 71 ? -1.895 -11.865 -3.177 1.00 95.88 71 PRO A O 1
ATOM 550 N N . PHE A 1 72 ? -0.310 -10.287 -2.909 1.00 94.31 72 PHE A N 1
ATOM 551 C CA . PHE A 1 72 ? 0.647 -11.112 -2.159 1.00 94.31 72 PHE A CA 1
ATOM 552 C C . PHE A 1 72 ? 0.997 -12.453 -2.830 1.00 94.31 72 PHE A C 1
ATOM 554 O O . PHE A 1 72 ? 1.332 -13.429 -2.149 1.00 94.31 72 PHE A O 1
ATOM 561 N N . LYS A 1 73 ? 0.936 -12.518 -4.169 1.00 94.62 73 LYS A N 1
ATOM 562 C CA . LYS A 1 73 ? 1.217 -13.731 -4.947 1.00 94.62 73 LYS A CA 1
ATOM 563 C C . LYS A 1 73 ? 2.531 -14.395 -4.509 1.00 94.62 73 LYS A C 1
ATOM 565 O O . LYS A 1 73 ? 3.551 -13.729 -4.334 1.00 94.62 73 LYS A O 1
ATOM 570 N N . LYS A 1 74 ? 2.500 -15.723 -4.342 1.00 92.50 74 LYS A N 1
ATOM 571 C CA . LYS A 1 74 ? 3.583 -16.593 -3.819 1.00 92.50 74 LYS A CA 1
ATOM 572 C C . LYS A 1 74 ? 3.949 -16.418 -2.336 1.00 92.50 74 LYS A C 1
ATOM 574 O O . LYS A 1 74 ? 4.728 -17.218 -1.822 1.00 92.50 74 LYS A O 1
ATOM 579 N N . ILE A 1 75 ? 3.391 -15.435 -1.626 1.00 91.94 75 ILE A N 1
ATOM 580 C CA . ILE A 1 75 ? 3.708 -15.178 -0.208 1.00 91.94 75 ILE A CA 1
ATOM 581 C C . ILE A 1 75 ? 2.481 -15.131 0.717 1.00 91.94 75 ILE A C 1
ATOM 583 O O . ILE A 1 75 ? 2.640 -14.857 1.903 1.00 91.94 75 ILE A O 1
ATOM 587 N N . ARG A 1 76 ? 1.278 -15.458 0.223 1.00 92.81 76 ARG A N 1
ATOM 588 C CA . ARG A 1 76 ? 0.029 -15.472 1.013 1.00 92.81 76 ARG A CA 1
ATOM 589 C C . ARG A 1 76 ? 0.098 -16.319 2.277 1.00 92.81 76 ARG A C 1
ATOM 591 O O . ARG A 1 76 ? -0.325 -15.856 3.324 1.00 92.81 76 ARG A O 1
ATOM 598 N N . HIS A 1 77 ? 0.732 -17.489 2.214 1.00 91.19 77 HIS A N 1
ATOM 599 C CA . HIS A 1 77 ? 0.955 -18.333 3.393 1.00 91.19 77 HIS A CA 1
ATOM 600 C C . HIS A 1 77 ? 1.711 -17.596 4.514 1.00 91.19 77 HIS A C 1
ATOM 602 O O . HIS A 1 77 ? 1.399 -17.757 5.688 1.00 91.19 77 HIS A O 1
ATOM 608 N N . ARG A 1 78 ? 2.692 -16.745 4.173 1.00 92.50 78 ARG A N 1
ATOM 609 C CA . ARG A 1 78 ? 3.432 -15.951 5.169 1.00 92.50 78 ARG A CA 1
ATOM 610 C C . ARG A 1 78 ? 2.559 -14.858 5.761 1.00 92.50 78 ARG A C 1
ATOM 612 O O . ARG A 1 78 ? 2.684 -14.568 6.947 1.00 92.50 78 ARG A O 1
ATOM 619 N N . LEU A 1 79 ? 1.707 -14.256 4.931 1.00 93.81 79 LEU A N 1
ATOM 620 C CA . LEU A 1 79 ? 0.761 -13.240 5.368 1.00 93.81 79 LEU A CA 1
ATOM 621 C C . LEU A 1 79 ? -0.272 -13.831 6.332 1.00 93.81 79 LEU A C 1
ATOM 623 O O . LEU A 1 79 ? -0.460 -13.272 7.406 1.00 93.81 79 LEU A O 1
ATOM 627 N N . ASP A 1 80 ? -0.861 -14.978 5.994 1.00 92.56 80 ASP A N 1
ATOM 628 C CA . ASP A 1 80 ? -1.800 -15.696 6.862 1.00 92.56 80 ASP A CA 1
ATOM 629 C C . ASP A 1 80 ? -1.170 -16.009 8.230 1.00 92.56 80 ASP A C 1
ATOM 631 O O . ASP A 1 80 ? -1.685 -15.600 9.272 1.00 92.56 80 ASP A O 1
ATOM 635 N N . ILE A 1 81 ? 0.027 -16.613 8.234 1.00 91.50 81 ILE A N 1
ATOM 636 C CA . ILE A 1 81 ? 0.779 -16.893 9.468 1.00 91.50 81 ILE A CA 1
ATOM 637 C C . ILE A 1 81 ? 1.011 -15.613 10.282 1.00 91.50 81 ILE A C 1
ATOM 639 O O . ILE A 1 81 ? 0.850 -15.623 11.503 1.00 91.50 81 ILE A O 1
ATOM 643 N N . ALA A 1 82 ? 1.410 -14.515 9.635 1.00 92.56 82 ALA A N 1
ATOM 644 C CA . ALA A 1 82 ? 1.673 -13.257 10.323 1.00 92.56 82 ALA A CA 1
ATOM 645 C C . ALA A 1 82 ? 0.400 -12.675 10.956 1.00 92.56 82 ALA A C 1
ATOM 647 O O . ALA A 1 82 ? 0.432 -12.320 12.133 1.00 92.56 82 ALA A O 1
ATOM 648 N N . LEU A 1 83 ? -0.713 -12.625 10.216 1.00 93.56 83 LEU A N 1
ATOM 649 C CA . LEU A 1 83 ? -1.988 -12.076 10.689 1.00 93.56 83 LEU A CA 1
ATOM 650 C C . LEU A 1 83 ? -2.585 -12.898 11.837 1.00 93.56 83 LEU A C 1
ATOM 652 O O . LEU A 1 83 ? -3.100 -12.319 12.7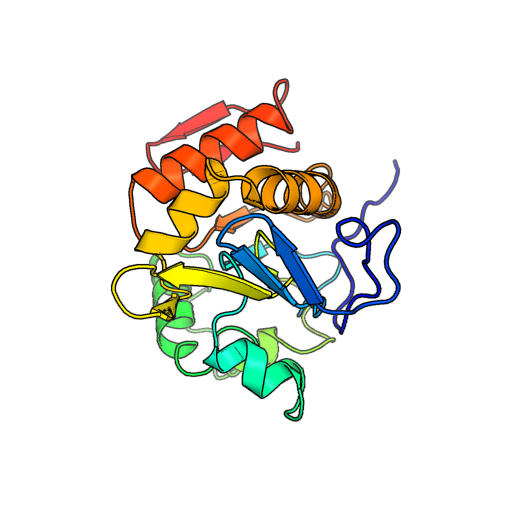93 1.00 93.56 83 LEU A O 1
ATOM 656 N N . ARG A 1 84 ? -2.455 -14.229 11.798 1.00 91.81 84 ARG A N 1
ATOM 657 C CA . ARG A 1 84 ? -2.847 -15.101 12.918 1.00 91.81 84 ARG A CA 1
ATOM 658 C C . ARG A 1 84 ? -1.992 -14.859 14.157 1.00 91.81 84 ARG A C 1
ATOM 660 O O . ARG A 1 84 ? -2.528 -14.732 15.252 1.00 91.81 84 ARG A O 1
ATOM 667 N N . LYS A 1 85 ? -0.669 -14.732 13.997 1.00 91.56 85 LYS A N 1
ATOM 668 C CA . LYS A 1 85 ? 0.257 -14.484 15.119 1.00 91.56 85 LYS A CA 1
ATOM 669 C C . LYS A 1 85 ? -0.021 -13.181 15.864 1.00 91.56 85 LYS A C 1
ATOM 671 O O . LYS A 1 85 ? 0.222 -13.121 17.063 1.00 91.56 85 LYS A O 1
ATOM 676 N N . ILE A 1 86 ? -0.516 -12.158 15.171 1.00 91.31 86 ILE A N 1
ATOM 677 C CA . ILE A 1 86 ? -0.894 -10.878 15.788 1.00 91.31 86 ILE A CA 1
ATOM 678 C C . ILE A 1 86 ? -2.377 -10.818 16.194 1.00 91.31 86 ILE A C 1
ATOM 680 O O . ILE A 1 86 ? -2.855 -9.753 16.573 1.00 91.31 86 ILE A O 1
ATOM 684 N N . GLY A 1 87 ? -3.107 -11.936 16.108 1.00 91.62 87 GLY A N 1
ATOM 685 C CA . GLY A 1 87 ? -4.499 -12.046 16.554 1.00 91.62 87 GLY A CA 1
ATOM 686 C C . GLY A 1 87 ? -5.532 -11.357 15.658 1.00 91.62 87 GLY A C 1
ATOM 687 O O . GLY A 1 87 ? -6.656 -11.146 16.097 1.00 91.62 87 GLY A O 1
ATOM 688 N N . ILE A 1 88 ? -5.176 -10.999 14.419 1.00 92.44 88 ILE A N 1
ATOM 689 C CA . ILE A 1 88 ? -6.104 -10.372 13.462 1.00 92.44 88 ILE A CA 1
ATOM 690 C C . ILE A 1 88 ? -7.053 -11.403 12.843 1.00 92.44 88 ILE A C 1
ATOM 692 O O . ILE A 1 88 ? -8.208 -11.091 12.568 1.00 92.44 88 ILE A O 1
ATOM 696 N N . ILE A 1 89 ? -6.572 -12.630 12.630 1.00 89.06 89 ILE A N 1
ATOM 697 C CA . ILE A 1 89 ? -7.379 -13.763 12.164 1.00 89.06 89 ILE A CA 1
ATOM 698 C C . ILE A 1 89 ? -7.471 -14.773 13.307 1.00 89.06 89 ILE A C 1
ATOM 700 O O . ILE A 1 89 ? -6.443 -15.199 13.841 1.00 89.06 89 ILE A O 1
ATOM 704 N N . ALA A 1 90 ? -8.693 -15.153 13.680 1.00 79.06 90 ALA A N 1
ATOM 705 C CA . ALA A 1 90 ? -8.940 -16.114 14.748 1.00 79.06 90 ALA A CA 1
ATOM 706 C C . ALA A 1 90 ? -8.432 -17.522 14.377 1.00 79.06 90 ALA A C 1
ATOM 708 O O . ALA A 1 90 ? -8.385 -17.912 13.206 1.00 79.06 90 ALA A O 1
ATOM 709 N N . SER A 1 91 ? -8.041 -18.306 15.386 1.00 66.75 91 SER A N 1
ATOM 710 C CA . SER A 1 91 ? -7.728 -19.731 15.216 1.00 66.75 91 SER A CA 1
ATOM 711 C C . SER A 1 91 ? -8.815 -20.605 15.859 1.00 66.75 91 SER A C 1
ATOM 713 O O . SER A 1 91 ? -9.178 -20.309 16.997 1.00 66.75 91 SER A O 1
ATOM 715 N N . PRO A 1 92 ? -9.285 -21.690 15.206 1.00 60.28 92 PRO A N 1
ATOM 716 C CA . PRO A 1 92 ? -9.073 -22.070 13.812 1.00 60.28 92 PRO A CA 1
ATOM 717 C C . PRO A 1 92 ? -10.281 -21.622 12.976 1.00 60.28 92 PRO A C 1
ATOM 719 O O . PRO A 1 92 ? -11.310 -22.288 13.005 1.00 60.28 92 PRO A O 1
ATOM 722 N N . ASP A 1 93 ? -10.177 -20.519 12.224 1.00 56.34 93 ASP A N 1
ATOM 723 C CA . ASP A 1 93 ? -11.101 -20.305 11.096 1.00 56.34 93 ASP A CA 1
ATOM 724 C C . ASP A 1 93 ? -11.065 -21.579 10.236 1.00 56.34 93 ASP A C 1
ATOM 726 O O . ASP A 1 93 ? -10.028 -21.942 9.669 1.00 56.34 93 ASP A O 1
ATOM 730 N N . THR A 1 94 ? -12.162 -22.329 10.257 1.00 52.31 94 THR A N 1
ATOM 731 C CA . THR A 1 94 ? -12.301 -23.624 9.602 1.00 52.31 94 THR A CA 1
ATOM 732 C C . THR A 1 94 ? -12.255 -23.420 8.098 1.00 52.31 94 THR A C 1
ATOM 734 O O . THR A 1 94 ? -13.192 -22.871 7.535 1.00 52.31 94 THR A O 1
ATOM 737 N N . SER A 1 95 ? -11.179 -23.880 7.459 1.00 47.38 95 SER A N 1
ATOM 738 C CA . SER A 1 95 ? -11.071 -24.214 6.027 1.00 47.38 95 SER A CA 1
ATOM 739 C C . SER A 1 95 ? -11.484 -23.189 4.961 1.00 47.38 95 SER A C 1
ATOM 741 O O . SER A 1 95 ? -11.322 -23.499 3.782 1.00 47.38 95 SER A O 1
ATOM 743 N N . GLU A 1 96 ? -11.964 -21.990 5.291 1.00 56.38 96 GLU A N 1
ATOM 744 C CA . GLU A 1 96 ? -12.027 -20.925 4.298 1.00 56.38 96 GLU A CA 1
ATOM 745 C C . GLU A 1 96 ? -10.590 -20.599 3.916 1.00 56.38 96 GLU A C 1
ATOM 747 O O . GLU A 1 96 ? -9.778 -20.165 4.741 1.00 56.38 96 GLU A O 1
ATOM 752 N N . SER A 1 97 ? -10.250 -20.913 2.663 1.00 74.62 97 SER A N 1
ATOM 753 C CA . SER A 1 97 ? -8.948 -20.574 2.116 1.00 74.62 97 SER A CA 1
ATOM 754 C C . SER A 1 97 ? -8.731 -19.093 2.381 1.00 74.62 97 SER A C 1
ATOM 756 O O . SER A 1 97 ? -9.570 -18.276 2.009 1.00 74.62 97 SER A O 1
ATOM 758 N N . PHE A 1 98 ? -7.606 -18.736 3.001 1.00 87.56 98 PHE A N 1
ATOM 759 C CA . PHE A 1 98 ? -7.189 -17.343 3.174 1.00 87.56 98 PHE A CA 1
ATOM 760 C C . PHE A 1 98 ? -7.291 -16.544 1.857 1.00 87.56 98 PHE A C 1
ATOM 762 O O . PHE A 1 98 ? -7.450 -15.326 1.881 1.00 87.56 98 PHE A O 1
ATOM 769 N N . ASP A 1 99 ? -7.256 -17.237 0.713 1.00 90.50 99 ASP A N 1
ATOM 770 C CA . ASP A 1 99 ? -7.484 -16.673 -0.612 1.00 90.50 99 ASP A CA 1
ATOM 771 C C . ASP A 1 99 ? -8.882 -16.067 -0.827 1.00 90.50 99 ASP A C 1
ATOM 773 O O . ASP A 1 99 ? -8.983 -15.068 -1.533 1.00 90.50 99 ASP A O 1
ATOM 777 N N . LEU A 1 100 ? -9.938 -16.593 -0.195 1.00 91.62 100 LEU A N 1
ATOM 778 C CA . LEU A 1 100 ? -11.303 -16.055 -0.311 1.00 91.62 100 LEU A CA 1
ATOM 779 C C . LEU A 1 100 ? -11.397 -14.609 0.191 1.00 91.62 100 LEU A C 1
ATOM 781 O O . LEU A 1 100 ? -12.241 -13.842 -0.258 1.00 91.62 100 LEU A O 1
ATOM 785 N N . ARG A 1 101 ? -10.470 -14.185 1.058 1.00 93.31 101 ARG A N 1
ATOM 786 C CA . ARG A 1 101 ? -10.416 -12.804 1.553 1.00 93.31 101 ARG A CA 1
ATOM 787 C C . ARG A 1 101 ? -10.074 -11.784 0.462 1.00 93.31 101 ARG A C 1
ATOM 789 O O . ARG A 1 101 ? -10.245 -10.585 0.667 1.00 93.31 101 ARG A O 1
ATOM 796 N N . PHE A 1 102 ? -9.555 -12.230 -0.682 1.00 95.69 102 PHE A N 1
ATOM 797 C CA . PHE A 1 102 ? -9.252 -11.346 -1.806 1.00 95.69 102 PHE A CA 1
ATOM 798 C C . PHE A 1 102 ? -10.426 -11.165 -2.764 1.00 95.69 102 PHE A C 1
ATOM 800 O O . PHE A 1 102 ? -10.321 -10.289 -3.618 1.00 95.69 102 PHE A O 1
ATOM 807 N N . GLU A 1 103 ? -11.504 -11.938 -2.621 1.00 96.19 103 GLU A N 1
ATOM 808 C CA . GLU A 1 103 ? -12.690 -11.899 -3.481 1.00 96.19 103 GLU A CA 1
ATOM 809 C C . GLU A 1 103 ? -13.523 -10.621 -3.262 1.00 96.19 103 GLU A C 1
ATOM 811 O O . GLU A 1 103 ? -13.305 -9.848 -2.324 1.00 96.19 103 GLU A O 1
ATOM 816 N N . GLY A 1 104 ? -14.450 -10.339 -4.180 1.00 95.50 104 GLY A N 1
ATOM 817 C CA . GLY A 1 104 ? -15.289 -9.131 -4.136 1.00 95.50 104 GLY A CA 1
ATOM 818 C C . GLY A 1 104 ? -16.406 -9.166 -3.092 1.00 95.50 104 GLY A C 1
ATOM 819 O O . GLY A 1 104 ? -16.973 -8.125 -2.760 1.00 95.50 104 GLY A O 1
ATOM 820 N N . ASP A 1 105 ? -16.733 -10.343 -2.567 1.00 94.69 105 ASP A N 1
ATOM 821 C CA . ASP A 1 105 ? -17.790 -10.545 -1.581 1.00 94.69 105 ASP A CA 1
ATOM 822 C C . ASP A 1 105 ? -17.295 -10.558 -0.126 1.00 94.69 105 ASP A C 1
ATOM 824 O O . ASP A 1 105 ? -18.143 -10.493 0.772 1.00 94.69 105 ASP A O 1
ATOM 828 N N . GLU A 1 106 ? -15.977 -10.536 0.118 1.00 95.06 106 GLU A N 1
ATOM 829 C CA . GLU A 1 106 ? -15.376 -10.372 1.449 1.00 95.06 106 GLU A CA 1
ATOM 830 C C . GLU A 1 106 ? -15.945 -9.127 2.151 1.00 95.06 106 GLU A C 1
ATOM 832 O O . GLU A 1 106 ? -16.137 -8.062 1.560 1.00 95.06 106 GLU A O 1
ATOM 837 N N . LYS A 1 107 ? -16.236 -9.261 3.448 1.00 94.00 107 LYS A N 1
ATOM 838 C CA . LYS A 1 107 ? -16.961 -8.251 4.234 1.00 94.00 107 LYS A CA 1
ATOM 839 C C . LYS A 1 107 ? -16.074 -7.505 5.216 1.00 94.00 107 LYS A C 1
ATOM 841 O O . LYS A 1 107 ? -16.290 -6.320 5.461 1.00 94.00 107 LYS A O 1
ATOM 846 N N . ASN A 1 108 ? -15.071 -8.177 5.762 1.00 94.62 108 ASN A N 1
ATOM 847 C CA . ASN A 1 108 ? -14.310 -7.724 6.917 1.00 94.62 108 ASN A CA 1
ATOM 848 C C . ASN A 1 108 ? -12.920 -7.208 6.552 1.00 94.62 108 ASN A C 1
ATOM 850 O O . ASN A 1 108 ? -12.412 -6.312 7.231 1.00 94.62 108 ASN A O 1
ATOM 854 N N . PHE A 1 109 ? -12.312 -7.754 5.500 1.00 97.00 109 PHE A N 1
ATOM 855 C CA . PHE A 1 109 ? -10.950 -7.418 5.102 1.00 97.00 109 PHE A CA 1
ATOM 856 C C . PHE A 1 109 ? -10.912 -6.613 3.812 1.00 97.00 109 PHE A C 1
ATOM 858 O O . PHE A 1 109 ? -11.659 -6.882 2.879 1.00 97.00 109 PHE A O 1
ATOM 865 N N . ALA A 1 110 ? -9.985 -5.663 3.749 1.00 97.81 110 ALA A N 1
ATOM 866 C CA . ALA A 1 110 ? -9.558 -5.042 2.507 1.00 97.81 110 ALA A CA 1
ATOM 867 C C . ALA A 1 110 ? -8.046 -5.158 2.350 1.00 97.81 110 ALA A C 1
ATOM 869 O O . ALA A 1 110 ? -7.291 -5.019 3.317 1.00 97.81 110 ALA A O 1
ATOM 870 N N . PHE A 1 111 ? -7.592 -5.351 1.117 1.00 98.19 111 PHE A N 1
ATOM 871 C CA . PHE A 1 111 ? -6.180 -5.479 0.788 1.00 98.19 111 PHE A CA 1
ATOM 872 C C . PHE A 1 111 ? -5.768 -4.461 -0.268 1.00 98.19 111 PHE A C 1
ATOM 874 O O . PHE A 1 111 ? -6.539 -4.071 -1.147 1.00 98.19 111 PHE A O 1
ATOM 881 N N . GLY A 1 112 ? -4.512 -4.032 -0.197 1.00 97.06 112 GLY A N 1
ATOM 882 C CA . GLY A 1 112 ? -3.952 -3.106 -1.168 1.00 97.06 112 GLY A CA 1
ATOM 883 C C . GLY A 1 112 ? -2.480 -2.816 -0.925 1.00 97.06 112 GLY A C 1
ATOM 884 O O . GLY A 1 112 ? -1.739 -3.599 -0.331 1.00 97.06 112 GLY A O 1
ATOM 885 N N . SER A 1 113 ? -2.034 -1.664 -1.410 1.00 96.56 113 SER A N 1
ATOM 886 C CA . SER A 1 113 ? -0.662 -1.179 -1.237 1.00 96.56 113 SER A CA 1
ATOM 887 C C . SER A 1 113 ? -0.645 0.306 -0.900 1.00 96.56 113 SER A C 1
ATOM 889 O O . SER A 1 113 ? -1.396 1.053 -1.521 1.00 96.56 113 SER A O 1
ATOM 891 N N . LEU A 1 114 ? 0.176 0.743 0.059 1.00 96.62 114 LEU A N 1
ATOM 892 C CA . LEU A 1 114 ? 0.317 2.156 0.448 1.00 96.62 114 LEU A CA 1
ATOM 893 C C . LEU A 1 114 ? 0.435 3.067 -0.785 1.00 96.62 114 LEU A C 1
ATOM 895 O O . LEU A 1 114 ? -0.265 4.071 -0.881 1.00 96.62 114 LEU A O 1
ATOM 899 N N . VAL A 1 115 ? 1.242 2.646 -1.758 1.00 97.00 115 VAL A N 1
ATOM 900 C CA . VAL A 1 115 ? 1.209 3.130 -3.137 1.00 97.00 115 VAL A CA 1
ATOM 901 C C . VAL A 1 115 ? 0.445 2.128 -3.994 1.00 97.00 115 VAL A C 1
ATOM 903 O O . VAL A 1 115 ? 0.871 0.984 -4.146 1.00 97.00 115 VAL A O 1
ATOM 906 N N . ARG A 1 116 ? -0.692 2.542 -4.568 1.00 96.88 116 ARG A N 1
ATOM 907 C CA . ARG A 1 116 ? -1.544 1.636 -5.362 1.00 96.88 116 ARG A CA 1
ATOM 908 C C . ARG A 1 116 ? -0.887 1.206 -6.673 1.00 96.88 116 ARG A C 1
ATOM 910 O O . ARG A 1 116 ? -1.034 0.054 -7.075 1.00 96.88 116 ARG A O 1
ATOM 917 N N . CYS A 1 117 ? -0.163 2.116 -7.312 1.00 96.94 117 CYS A N 1
ATOM 918 C CA . CYS A 1 117 ? 0.596 1.876 -8.537 1.00 96.94 117 CYS A CA 1
ATOM 919 C C . CYS A 1 117 ? 1.850 1.027 -8.266 1.00 96.94 117 CYS A C 1
ATOM 921 O O . CYS A 1 117 ? 2.392 1.020 -7.157 1.00 96.94 117 CYS A O 1
ATOM 923 N N . SER A 1 118 ? 2.317 0.290 -9.270 1.00 97.19 118 SER A N 1
ATOM 924 C CA . SER A 1 118 ? 3.593 -0.420 -9.196 1.00 97.19 118 SER A CA 1
ATOM 925 C C . SER A 1 118 ? 4.742 0.584 -9.206 1.00 97.19 118 SER A C 1
ATOM 927 O O . SER A 1 118 ? 4.739 1.543 -9.978 1.00 97.19 118 SER A O 1
ATOM 929 N N . LEU A 1 119 ? 5.721 0.352 -8.331 1.00 96.06 119 LEU A N 1
ATOM 930 C CA . LEU A 1 119 ? 6.919 1.174 -8.204 1.00 96.06 119 LEU A CA 1
ATOM 931 C C . LEU A 1 119 ? 8.156 0.297 -8.294 1.00 96.06 119 LEU A C 1
ATOM 933 O O . LEU A 1 119 ? 8.250 -0.733 -7.621 1.00 96.06 119 LEU A O 1
ATOM 937 N N . SER A 1 120 ? 9.132 0.758 -9.062 1.00 97.25 120 SER A N 1
ATOM 938 C CA . SER A 1 120 ? 10.471 0.188 -9.066 1.00 97.25 120 SER A CA 1
ATOM 939 C C . SER A 1 120 ? 11.510 1.293 -9.184 1.00 97.25 120 SER A C 1
ATOM 941 O O . SER A 1 120 ? 11.242 2.349 -9.752 1.00 97.25 120 SER A O 1
ATOM 943 N N . ARG A 1 121 ? 12.689 1.069 -8.611 1.00 97.12 121 ARG A N 1
ATOM 944 C CA . ARG A 1 121 ? 13.779 2.046 -8.605 1.00 97.12 121 ARG A CA 1
ATOM 945 C C . ARG A 1 121 ? 14.965 1.497 -9.381 1.00 97.12 121 ARG A C 1
ATOM 947 O O . ARG A 1 121 ? 15.371 0.362 -9.139 1.00 97.12 121 ARG A O 1
ATOM 954 N N . LEU A 1 122 ? 15.528 2.290 -10.281 1.00 96.81 122 LEU A N 1
ATOM 955 C CA . LEU A 1 122 ? 16.731 1.965 -11.027 1.00 96.81 122 LEU A CA 1
ATOM 956 C C . LEU A 1 122 ? 17.930 1.903 -10.075 1.00 96.81 122 LEU A C 1
ATOM 958 O O . LEU A 1 122 ? 18.269 2.861 -9.376 1.00 96.81 122 LEU A O 1
ATOM 962 N N . ASN A 1 123 ? 18.614 0.769 -10.070 1.00 95.31 123 ASN A N 1
ATOM 963 C CA . ASN A 1 123 ? 19.918 0.636 -9.455 1.00 95.31 123 ASN A CA 1
ATOM 964 C C . ASN A 1 123 ? 20.986 1.022 -10.477 1.00 95.31 123 ASN A C 1
ATOM 966 O O . ASN A 1 123 ? 21.358 0.227 -11.338 1.00 95.31 123 ASN A O 1
ATOM 970 N N . ARG A 1 124 ? 21.518 2.243 -10.361 1.00 93.00 124 ARG A N 1
ATOM 971 C CA . ARG A 1 124 ? 22.544 2.764 -11.281 1.00 93.00 124 ARG A CA 1
ATOM 972 C C . ARG A 1 124 ? 23.821 1.921 -11.346 1.00 93.00 124 ARG A C 1
ATOM 974 O O . ARG A 1 124 ? 24.544 2.018 -12.328 1.00 93.00 124 ARG A O 1
ATOM 981 N N . LYS A 1 125 ? 24.109 1.094 -10.332 1.00 93.81 125 LYS A N 1
ATOM 982 C CA . LYS A 1 125 ? 25.281 0.204 -10.347 1.00 93.81 125 LYS A CA 1
ATOM 983 C C . LYS A 1 125 ? 25.070 -1.016 -11.239 1.00 93.81 125 LYS A C 1
ATOM 985 O O . LYS A 1 125 ? 26.026 -1.508 -11.820 1.00 93.81 125 LYS A O 1
ATOM 990 N N . THR A 1 126 ? 23.841 -1.525 -11.311 1.00 94.44 126 THR A N 1
ATOM 991 C CA . THR A 1 126 ? 23.516 -2.762 -12.040 1.00 94.44 126 THR A CA 1
ATOM 992 C C . THR A 1 126 ? 22.727 -2.512 -13.323 1.00 94.44 126 THR A C 1
ATOM 994 O O . THR A 1 126 ? 22.585 -3.428 -14.129 1.00 94.44 126 THR A O 1
ATOM 997 N N . GLY A 1 127 ? 22.188 -1.303 -13.507 1.00 94.81 127 GLY A N 1
ATOM 998 C CA . GLY A 1 127 ? 21.297 -0.942 -14.610 1.00 94.81 127 GLY A CA 1
ATOM 999 C C . GLY A 1 127 ? 19.912 -1.592 -14.528 1.00 94.81 127 GLY A C 1
ATOM 1000 O O . GLY A 1 127 ? 19.167 -1.551 -15.501 1.00 94.81 127 GLY A O 1
ATOM 1001 N N . LYS A 1 128 ? 19.561 -2.223 -13.399 1.00 95.19 128 LYS A N 1
ATOM 1002 C CA . LYS A 1 128 ? 18.304 -2.967 -13.231 1.00 95.19 128 LYS A CA 1
ATOM 1003 C C . LYS A 1 128 ? 17.346 -2.238 -12.304 1.00 95.19 128 LYS A C 1
ATOM 1005 O O . LYS A 1 128 ? 17.767 -1.600 -11.342 1.00 95.19 128 LYS A O 1
ATOM 1010 N N . TYR A 1 129 ? 16.054 -2.386 -12.567 1.00 95.62 129 TYR A N 1
ATOM 1011 C CA . TYR A 1 129 ? 15.014 -1.937 -11.653 1.00 95.62 129 TYR A CA 1
ATOM 1012 C C . TYR A 1 129 ? 14.845 -2.911 -10.487 1.00 95.62 129 TYR A C 1
ATOM 1014 O O . TYR A 1 129 ? 14.905 -4.130 -10.653 1.00 95.62 129 TYR A O 1
ATOM 1022 N N . GLU A 1 130 ? 14.591 -2.365 -9.303 1.00 95.06 130 GLU A N 1
ATOM 1023 C CA . GLU A 1 130 ? 14.454 -3.118 -8.061 1.00 95.06 130 GLU A CA 1
ATOM 1024 C C . GLU A 1 130 ? 13.193 -2.686 -7.296 1.00 95.06 130 GLU A C 1
ATOM 1026 O O . GLU A 1 130 ? 12.838 -1.507 -7.249 1.00 95.06 130 GLU A O 1
ATOM 1031 N N . CYS A 1 131 ? 12.515 -3.653 -6.672 1.00 92.06 131 CYS A N 1
ATOM 1032 C CA . CYS A 1 131 ? 11.276 -3.446 -5.911 1.00 92.06 131 CYS A CA 1
ATOM 1033 C C . CYS A 1 131 ? 11.337 -4.074 -4.500 1.00 92.06 131 CYS A C 1
ATOM 1035 O O . CYS A 1 131 ? 10.324 -4.515 -3.957 1.00 92.06 131 CYS A O 1
ATOM 1037 N N . THR A 1 132 ? 12.533 -4.206 -3.910 1.00 85.31 132 THR A N 1
ATOM 1038 C CA . THR A 1 132 ? 12.699 -4.852 -2.594 1.00 85.31 132 THR A CA 1
ATOM 1039 C C . THR A 1 132 ? 12.331 -3.905 -1.451 1.00 85.31 132 THR A C 1
ATOM 1041 O O . THR A 1 132 ? 12.489 -2.690 -1.559 1.00 85.31 132 THR A O 1
ATOM 1044 N N . GLY A 1 133 ? 11.886 -4.456 -0.315 1.00 80.12 133 GLY A N 1
ATOM 1045 C CA . GLY A 1 133 ? 11.432 -3.657 0.829 1.00 80.12 133 GLY A CA 1
ATOM 1046 C C . GLY A 1 133 ? 12.468 -2.650 1.346 1.00 80.12 133 GLY A C 1
ATOM 1047 O O . GLY A 1 133 ? 12.104 -1.530 1.691 1.00 80.12 133 GLY A O 1
ATOM 1048 N N . GLN A 1 134 ? 13.760 -2.999 1.338 1.00 81.88 134 GLN A N 1
ATOM 1049 C CA . GLN A 1 134 ? 14.833 -2.081 1.744 1.00 81.88 134 GLN A CA 1
ATOM 1050 C C . GLN A 1 134 ? 14.920 -0.863 0.816 1.00 81.88 134 GLN A C 1
ATOM 1052 O O . GLN A 1 134 ? 15.024 0.268 1.287 1.00 81.88 134 GLN A O 1
ATOM 1057 N N . ILE A 1 135 ? 14.806 -1.079 -0.494 1.00 86.94 135 ILE A N 1
ATOM 1058 C CA . ILE A 1 135 ? 14.907 -0.027 -1.512 1.00 86.94 135 ILE A CA 1
ATOM 1059 C C . ILE A 1 135 ? 13.652 0.835 -1.527 1.00 86.94 135 ILE A C 1
ATOM 1061 O O . ILE A 1 135 ? 13.742 2.054 -1.648 1.00 86.94 135 ILE A O 1
ATOM 1065 N N . MET A 1 136 ? 12.483 0.228 -1.325 1.00 89.81 136 MET A N 1
ATOM 1066 C CA . MET A 1 136 ? 11.212 0.946 -1.277 1.00 89.81 136 MET A CA 1
ATOM 1067 C C . MET A 1 136 ? 11.161 2.003 -0.167 1.00 89.81 136 MET A C 1
ATOM 1069 O O . MET A 1 136 ? 10.467 3.003 -0.315 1.00 89.81 136 MET A O 1
ATOM 1073 N N . THR A 1 137 ? 11.959 1.872 0.901 1.00 91.75 137 THR A N 1
ATOM 1074 C CA . THR A 1 137 ? 12.061 2.939 1.915 1.00 91.75 137 THR A CA 1
ATOM 1075 C C . THR A 1 137 ? 12.640 4.253 1.373 1.00 91.75 137 THR A C 1
ATOM 1077 O O . THR A 1 137 ? 12.353 5.313 1.932 1.00 91.75 137 THR A O 1
ATOM 1080 N N . GLN A 1 138 ? 13.389 4.223 0.263 1.00 94.06 138 GLN A N 1
ATOM 1081 C CA . GLN A 1 138 ? 13.892 5.432 -0.397 1.00 94.06 138 GLN A CA 1
ATOM 1082 C C . GLN A 1 138 ? 12.770 6.254 -1.039 1.00 94.06 138 GLN A C 1
ATOM 1084 O O . GLN A 1 138 ? 12.893 7.474 -1.141 1.00 94.06 138 GLN A O 1
ATOM 1089 N N . ALA A 1 139 ? 11.637 5.628 -1.382 1.00 95.75 139 ALA A N 1
ATOM 1090 C CA . ALA A 1 139 ? 10.487 6.321 -1.960 1.00 95.75 139 ALA A CA 1
ATOM 1091 C C . ALA A 1 139 ? 9.932 7.405 -1.033 1.00 95.75 139 ALA A C 1
ATOM 1093 O O . ALA A 1 139 ? 9.312 8.339 -1.507 1.00 95.75 139 ALA A O 1
ATOM 1094 N N . PHE A 1 140 ? 10.160 7.321 0.280 1.00 96.06 140 PHE A N 1
ATOM 1095 C CA . PHE A 1 140 ? 9.723 8.353 1.224 1.00 96.06 140 PHE A CA 1
ATOM 1096 C C . PHE A 1 140 ? 10.594 9.622 1.200 1.00 96.06 140 PHE A C 1
ATOM 1098 O O . PHE A 1 140 ? 10.248 10.604 1.853 1.00 96.06 140 PHE A O 1
ATOM 1105 N N . ARG A 1 141 ? 11.740 9.608 0.508 1.00 95.31 141 ARG A N 1
ATOM 1106 C CA . ARG A 1 141 ? 12.748 10.687 0.535 1.00 95.31 141 ARG A CA 1
ATOM 1107 C C . ARG A 1 141 ? 13.093 11.213 -0.853 1.00 95.31 141 ARG A C 1
ATOM 1109 O O . ARG A 1 141 ? 13.344 12.403 -1.014 1.00 95.31 141 ARG A O 1
ATOM 1116 N N . GLU A 1 142 ? 13.116 10.321 -1.831 1.00 96.31 142 GLU A N 1
ATOM 1117 C CA . GLU A 1 142 ? 13.413 10.609 -3.232 1.00 96.31 142 GLU A CA 1
ATOM 1118 C C . GLU A 1 142 ? 12.185 11.186 -3.964 1.00 9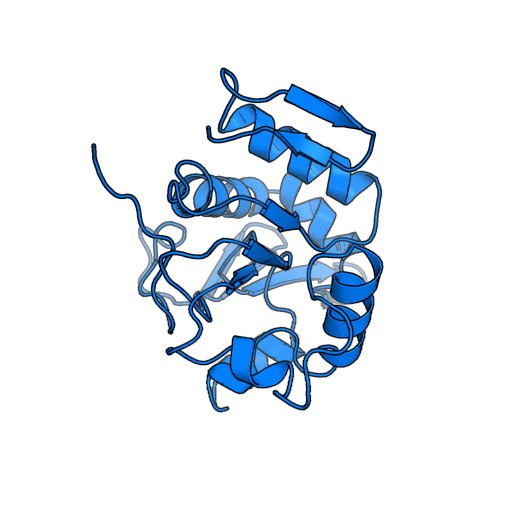6.31 142 GLU A C 1
ATOM 1120 O O . GLU A 1 142 ? 11.115 11.269 -3.361 1.00 96.31 142 GLU A O 1
ATOM 1125 N N . PRO A 1 143 ? 12.284 11.600 -5.244 1.00 96.81 143 PRO A N 1
ATOM 1126 C CA . PRO A 1 143 ? 11.165 12.223 -5.961 1.00 96.81 143 PRO A CA 1
ATOM 1127 C C . PRO A 1 143 ? 9.847 11.426 -5.953 1.00 96.81 143 PRO A C 1
ATOM 1129 O O . PRO A 1 143 ? 8.772 12.022 -5.972 1.00 96.81 143 PRO A O 1
ATOM 1132 N N . ALA A 1 144 ? 9.901 10.094 -5.818 1.00 96.50 144 ALA A N 1
ATOM 1133 C CA . ALA A 1 144 ? 8.716 9.251 -5.628 1.00 96.50 144 ALA A CA 1
ATOM 1134 C C . ALA A 1 144 ? 7.913 9.546 -4.342 1.00 96.50 144 ALA A C 1
ATOM 1136 O O . ALA A 1 144 ? 6.783 9.071 -4.215 1.00 96.50 144 ALA A O 1
ATOM 1137 N N . LYS A 1 145 ? 8.431 10.357 -3.409 1.00 97.38 145 LYS A N 1
ATOM 1138 C CA . LYS A 1 145 ? 7.724 10.754 -2.179 1.00 97.38 145 LYS A CA 1
ATOM 1139 C C . LYS A 1 145 ? 6.401 11.449 -2.465 1.00 97.38 145 LYS A C 1
ATOM 1141 O O . LYS A 1 145 ? 5.458 11.285 -1.697 1.00 97.38 145 LYS A O 1
ATOM 1146 N N . GLU A 1 146 ? 6.307 12.159 -3.588 1.00 96.44 146 GLU A N 1
ATOM 1147 C CA . GLU A 1 146 ? 5.070 12.821 -4.004 1.00 96.44 146 GLU A CA 1
ATOM 1148 C C . GLU A 1 146 ? 3.996 11.801 -4.405 1.00 96.44 146 GLU A C 1
ATOM 1150 O O . GLU A 1 146 ? 2.825 11.978 -4.075 1.00 96.44 146 GLU A O 1
ATOM 1155 N N . ILE A 1 147 ? 4.390 10.679 -5.018 1.00 97.50 147 ILE A N 1
ATOM 1156 C CA . ILE A 1 147 ? 3.489 9.559 -5.335 1.00 97.50 147 ILE A CA 1
ATOM 1157 C C . ILE A 1 147 ? 2.991 8.900 -4.048 1.00 97.50 147 ILE A C 1
ATOM 1159 O O . ILE A 1 147 ? 1.792 8.653 -3.897 1.00 97.50 147 ILE A O 1
ATOM 1163 N N . VAL A 1 148 ? 3.906 8.651 -3.103 1.00 98.06 148 VAL A N 1
ATOM 1164 C CA . VAL A 1 148 ? 3.576 8.088 -1.785 1.00 98.06 148 VAL A CA 1
ATOM 1165 C C . VAL A 1 148 ? 2.581 8.987 -1.055 1.00 98.06 148 VAL A C 1
ATOM 1167 O O . VAL A 1 148 ? 1.544 8.510 -0.592 1.00 98.06 148 VAL A O 1
ATOM 1170 N N . ARG A 1 149 ? 2.874 10.289 -0.987 1.00 97.81 149 ARG A N 1
ATOM 1171 C CA . ARG A 1 149 ? 2.033 11.295 -0.335 1.00 97.81 149 ARG A CA 1
ATOM 1172 C C . ARG A 1 149 ? 0.663 11.389 -1.001 1.00 97.81 149 ARG A C 1
ATOM 1174 O O . ARG A 1 149 ? -0.332 11.296 -0.296 1.00 97.81 149 ARG A O 1
ATOM 1181 N N . THR A 1 150 ? 0.607 11.474 -2.330 1.00 97.75 150 THR A N 1
ATOM 1182 C CA . THR A 1 150 ? -0.654 11.544 -3.089 1.00 97.75 150 THR A CA 1
ATOM 1183 C C . THR A 1 150 ? -1.522 10.307 -2.850 1.00 97.75 150 THR A C 1
ATOM 1185 O O . THR A 1 150 ? -2.698 10.433 -2.521 1.00 97.75 150 THR A O 1
ATOM 1188 N N . CYS A 1 151 ? -0.951 9.098 -2.935 1.00 97.44 151 CYS A N 1
ATOM 1189 C CA . CYS A 1 151 ? -1.704 7.868 -2.667 1.00 97.44 151 CYS A CA 1
ATOM 1190 C C . CYS A 1 151 ? -2.215 7.808 -1.221 1.00 97.44 151 CYS A C 1
ATOM 1192 O O . CYS A 1 151 ? -3.371 7.453 -0.990 1.00 97.44 151 CYS A O 1
ATOM 1194 N N . ALA A 1 152 ? -1.380 8.160 -0.244 1.00 96.81 152 ALA A N 1
ATOM 1195 C CA . ALA A 1 152 ? -1.783 8.129 1.155 1.00 96.81 152 ALA A CA 1
ATOM 1196 C C . ALA A 1 152 ? -2.840 9.203 1.472 1.00 96.81 152 ALA A C 1
ATOM 1198 O O . ALA A 1 152 ? -3.804 8.913 2.176 1.00 96.81 152 ALA A O 1
ATOM 1199 N N . GLU A 1 153 ? -2.726 10.405 0.899 1.00 95.94 153 GLU A N 1
ATOM 1200 C CA . GLU A 1 153 ? -3.761 11.440 0.989 1.00 95.94 153 GLU A CA 1
ATOM 1201 C C . GLU A 1 153 ? -5.084 10.962 0.394 1.00 95.94 153 GLU A C 1
ATOM 1203 O O . GLU A 1 153 ? -6.126 11.138 1.018 1.00 95.94 153 GLU A O 1
ATOM 1208 N N . ARG A 1 154 ? -5.049 10.318 -0.775 1.00 95.31 154 ARG A N 1
ATOM 1209 C CA . ARG A 1 154 ? -6.260 9.860 -1.456 1.00 95.31 154 ARG A CA 1
ATOM 1210 C C . ARG A 1 154 ? -6.972 8.727 -0.724 1.00 95.31 154 ARG A C 1
ATOM 1212 O O . ARG A 1 154 ? -8.198 8.709 -0.687 1.00 95.31 154 ARG A O 1
ATOM 1219 N N . TYR A 1 155 ? -6.221 7.759 -0.203 1.00 94.88 155 TYR A N 1
ATOM 1220 C CA . TYR A 1 155 ? -6.795 6.491 0.259 1.00 94.88 155 TYR A CA 1
ATOM 1221 C C . TYR A 1 155 ? -6.761 6.282 1.771 1.00 94.88 155 TYR A C 1
ATOM 1223 O O . TYR A 1 155 ? -7.419 5.360 2.244 1.00 94.88 155 TYR A O 1
ATOM 1231 N N . LEU A 1 156 ? -5.980 7.069 2.519 1.00 93.88 156 LEU A N 1
ATOM 1232 C CA . LEU A 1 156 ? -5.770 6.875 3.962 1.00 93.88 156 LEU A CA 1
ATOM 1233 C C . LEU A 1 156 ? -6.036 8.129 4.805 1.00 93.88 156 LEU A C 1
ATOM 1235 O O . LEU A 1 156 ? -6.006 8.036 6.030 1.00 93.88 156 LEU A O 1
ATOM 1239 N N . ARG A 1 157 ? -6.283 9.296 4.191 1.00 92.25 157 ARG A N 1
ATOM 1240 C CA . ARG A 1 157 ? -6.647 10.517 4.932 1.00 92.25 157 ARG A CA 1
ATOM 1241 C C . ARG A 1 157 ? -7.991 10.369 5.643 1.00 92.25 157 ARG A C 1
ATOM 1243 O O . ARG A 1 157 ? -8.124 10.815 6.774 1.00 92.25 157 ARG A O 1
ATOM 1250 N N . SER A 1 158 ? -8.955 9.742 4.980 1.00 88.81 158 SER A N 1
ATOM 1251 C CA . SER A 1 158 ? -10.299 9.509 5.502 1.00 88.81 158 SER A CA 1
ATOM 1252 C C . SER A 1 158 ? -10.639 8.043 5.291 1.00 88.81 158 SER A C 1
ATOM 1254 O O . SER A 1 158 ? -10.736 7.586 4.153 1.00 88.81 158 SER A O 1
ATOM 1256 N N . LEU A 1 159 ? -10.759 7.302 6.389 1.00 91.31 159 LEU A N 1
ATOM 1257 C CA . LEU A 1 159 ? -11.117 5.889 6.376 1.00 91.31 159 LEU A CA 1
ATOM 1258 C C . LEU A 1 159 ? -12.598 5.715 6.747 1.00 91.31 159 LEU A C 1
ATOM 1260 O O . LEU A 1 159 ? -13.152 6.568 7.444 1.00 91.31 159 LEU A O 1
ATOM 1264 N N . PRO A 1 160 ? -13.248 4.624 6.306 1.00 91.75 160 PRO A N 1
ATOM 1265 C CA . PRO A 1 160 ? -14.576 4.267 6.792 1.00 91.75 160 PRO A CA 1
ATOM 1266 C C . PRO A 1 160 ? -14.589 4.114 8.313 1.00 91.75 160 PRO A C 1
ATOM 1268 O O . PRO A 1 160 ? -13.662 3.541 8.882 1.00 91.75 160 PRO A O 1
ATOM 1271 N N . SER A 1 161 ? -15.680 4.521 8.965 1.00 92.50 161 SER A N 1
ATOM 1272 C CA . SER A 1 161 ? -15.861 4.339 10.417 1.00 92.50 161 SER A CA 1
ATOM 1273 C C . SER A 1 161 ? -15.910 2.868 10.848 1.00 92.50 161 SER A C 1
ATOM 1275 O O . SER A 1 16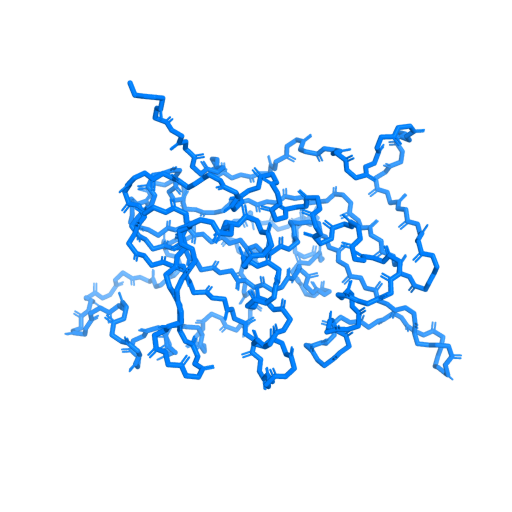1 ? -15.771 2.560 12.030 1.00 92.50 161 SER A O 1
ATOM 1277 N N . SER A 1 162 ? -16.099 1.943 9.901 1.00 94.62 162 SER A N 1
ATOM 1278 C CA . SER A 1 162 ? -16.002 0.504 10.144 1.00 94.62 162 SER A CA 1
ATOM 1279 C C . SER A 1 162 ? -14.575 0.050 10.456 1.00 94.62 162 SER A C 1
ATOM 1281 O O . SER A 1 162 ? -14.405 -0.993 11.090 1.00 94.62 162 SER A O 1
ATOM 1283 N N . VAL A 1 163 ? -13.556 0.799 10.016 1.00 95.69 163 VAL A N 1
ATOM 1284 C CA . VAL A 1 163 ? -12.151 0.410 10.145 1.00 95.69 163 VAL A CA 1
ATOM 1285 C C . VAL A 1 163 ? -11.721 0.477 11.602 1.00 95.69 163 VAL A C 1
ATOM 1287 O O . VAL A 1 163 ? -11.773 1.520 12.241 1.00 95.69 163 VAL A O 1
ATOM 1290 N N . LYS A 1 164 ? -11.227 -0.651 12.110 1.00 94.94 164 LYS A N 1
ATOM 1291 C CA . LYS A 1 164 ? -10.682 -0.777 13.467 1.00 94.94 164 LYS A CA 1
ATOM 1292 C C . LYS A 1 164 ? -9.162 -0.863 13.461 1.00 94.94 164 LYS A C 1
ATOM 1294 O O . LYS A 1 164 ? -8.517 -0.413 14.403 1.00 94.94 164 LYS A O 1
ATOM 1299 N N . VAL A 1 165 ? -8.585 -1.472 12.420 1.00 96.00 165 VAL A N 1
ATOM 1300 C CA . VAL A 1 165 ? -7.137 -1.688 12.298 1.00 96.00 165 VAL A CA 1
ATOM 1301 C C . VAL A 1 165 ? -6.686 -1.560 10.844 1.00 96.00 165 VAL A C 1
ATOM 1303 O O . VAL A 1 165 ? -7.278 -2.149 9.941 1.00 96.00 165 VAL A O 1
ATOM 1306 N N . ALA A 1 166 ? -5.571 -0.860 10.633 1.00 96.56 166 ALA A N 1
ATOM 1307 C CA . ALA A 1 166 ? -4.804 -0.905 9.394 1.00 96.56 166 ALA A CA 1
ATOM 1308 C C . ALA A 1 166 ? -3.417 -1.515 9.658 1.00 96.56 166 ALA A C 1
ATOM 1310 O O . ALA A 1 166 ? -2.637 -1.003 10.461 1.00 96.56 166 ALA A O 1
ATOM 1311 N N . VAL A 1 167 ? -3.099 -2.608 8.969 1.00 97.12 167 VAL A N 1
ATOM 1312 C CA . VAL A 1 167 ? -1.818 -3.315 9.038 1.00 97.12 167 VAL A CA 1
ATOM 1313 C C . VAL A 1 167 ? -0.946 -2.874 7.866 1.00 97.12 167 VAL A C 1
ATOM 1315 O O . VAL A 1 167 ? -1.248 -3.165 6.709 1.00 97.12 167 VAL A O 1
ATOM 1318 N N . LEU A 1 168 ? 0.160 -2.189 8.160 1.00 95.94 168 LEU A N 1
ATOM 1319 C CA . LEU A 1 168 ? 1.169 -1.807 7.168 1.00 95.94 168 LEU A CA 1
ATOM 1320 C C . LEU A 1 168 ? 2.312 -2.825 7.174 1.00 95.94 168 LEU A C 1
ATOM 1322 O O . LEU A 1 168 ? 3.053 -2.935 8.149 1.00 95.94 168 LEU A O 1
ATOM 1326 N N . LEU A 1 169 ? 2.482 -3.551 6.074 1.00 93.62 169 LEU A N 1
ATOM 1327 C CA . LEU A 1 169 ? 3.480 -4.606 5.951 1.00 93.62 169 LEU A CA 1
ATOM 1328 C C . LEU A 1 169 ? 4.834 -4.022 5.543 1.00 93.62 169 LEU A C 1
ATOM 1330 O O . LEU A 1 169 ? 5.018 -3.559 4.417 1.00 93.62 169 LEU A O 1
ATOM 1334 N N . GLY A 1 170 ? 5.802 -4.096 6.451 1.00 86.56 170 GLY A N 1
ATOM 1335 C CA . GLY A 1 170 ? 7.192 -3.750 6.187 1.00 86.56 170 GLY A CA 1
ATOM 1336 C C . GLY A 1 170 ? 8.138 -4.433 7.162 1.00 86.56 170 GLY A C 1
ATOM 1337 O O . GLY A 1 170 ? 7.722 -4.953 8.193 1.00 86.56 170 GLY A O 1
ATOM 1338 N N . THR A 1 171 ? 9.418 -4.471 6.806 1.00 77.62 171 THR A N 1
ATOM 1339 C CA . THR A 1 171 ? 10.407 -5.338 7.468 1.00 77.62 171 THR A CA 1
ATOM 1340 C C . THR A 1 171 ? 11.533 -4.571 8.156 1.00 77.62 171 THR A C 1
ATOM 1342 O O . THR A 1 171 ? 12.526 -5.181 8.540 1.00 77.62 171 THR A O 1
ATOM 1345 N N . SER A 1 172 ? 11.449 -3.242 8.260 1.00 88.62 172 SER A N 1
ATOM 1346 C CA . SER A 1 172 ? 12.517 -2.428 8.847 1.00 88.62 172 SER A CA 1
ATOM 1347 C C . SER A 1 172 ? 11.986 -1.295 9.715 1.00 88.62 172 SER A C 1
ATOM 1349 O O . SER A 1 172 ? 10.944 -0.702 9.431 1.00 88.62 172 SER A O 1
ATOM 1351 N N . ASP A 1 173 ? 12.766 -0.917 10.723 1.00 91.12 173 ASP A N 1
ATOM 1352 C CA . ASP A 1 173 ? 12.482 0.251 11.561 1.00 91.12 173 ASP A CA 1
ATOM 1353 C C . ASP A 1 173 ? 12.384 1.536 10.736 1.00 91.12 173 ASP A C 1
ATOM 1355 O O . ASP A 1 173 ? 11.586 2.422 11.036 1.00 91.12 173 ASP A O 1
ATOM 1359 N N . ALA A 1 174 ? 13.180 1.636 9.667 1.00 91.81 174 ALA A N 1
ATOM 1360 C CA . ALA A 1 174 ? 13.115 2.753 8.734 1.00 91.81 174 ALA A CA 1
ATOM 1361 C C . ALA A 1 174 ? 11.737 2.838 8.062 1.00 91.81 174 ALA A C 1
ATOM 1363 O O . ALA A 1 174 ? 11.178 3.928 7.965 1.00 91.81 174 ALA A O 1
ATOM 1364 N N . TYR A 1 175 ? 11.161 1.702 7.657 1.00 92.56 175 TYR A N 1
ATOM 1365 C CA . TYR A 1 175 ? 9.815 1.655 7.090 1.00 92.56 175 TYR A CA 1
ATOM 1366 C C . TYR A 1 175 ? 8.754 2.098 8.101 1.00 92.56 175 TYR A C 1
ATOM 1368 O O . TYR A 1 175 ? 7.909 2.934 7.779 1.00 92.56 175 TYR A O 1
ATOM 1376 N N . ILE A 1 176 ? 8.829 1.581 9.332 1.00 93.75 176 ILE A N 1
ATOM 1377 C CA . ILE A 1 176 ? 7.891 1.917 10.413 1.00 93.75 176 ILE A CA 1
ATOM 1378 C C . ILE A 1 176 ? 7.938 3.421 10.704 1.00 93.75 176 ILE A C 1
ATOM 1380 O O . ILE A 1 176 ? 6.895 4.076 10.724 1.00 93.75 176 ILE A O 1
ATOM 1384 N N . LYS A 1 177 ? 9.143 3.987 10.858 1.00 94.50 177 LYS A N 1
ATOM 1385 C CA . LYS A 1 177 ? 9.351 5.426 11.091 1.00 94.50 177 LYS A CA 1
ATOM 1386 C C . LYS A 1 177 ? 8.800 6.276 9.945 1.00 94.50 177 LYS A C 1
ATOM 1388 O O . LYS A 1 177 ? 8.112 7.261 10.206 1.00 94.50 177 LYS A O 1
ATOM 1393 N N . SER A 1 178 ? 9.050 5.887 8.695 1.00 95.69 178 SER A N 1
ATOM 1394 C CA . SER A 1 178 ? 8.552 6.616 7.522 1.00 95.69 178 SER A CA 1
ATOM 1395 C C . SER A 1 178 ? 7.026 6.576 7.409 1.00 95.69 178 SER A C 1
ATOM 1397 O O . SER A 1 178 ? 6.405 7.621 7.224 1.00 95.69 178 SER A O 1
ATOM 1399 N N . CYS A 1 179 ? 6.404 5.406 7.592 1.00 95.94 179 CYS A N 1
ATOM 1400 C CA . CYS A 1 179 ? 4.943 5.286 7.594 1.00 95.94 179 CYS A CA 1
ATOM 1401 C C . CYS A 1 179 ? 4.317 6.095 8.730 1.00 95.94 179 CYS A C 1
ATOM 1403 O O . CYS A 1 179 ? 3.365 6.836 8.506 1.00 95.94 179 CYS A O 1
ATOM 1405 N N . ARG A 1 180 ? 4.883 6.010 9.937 1.00 95.88 180 ARG A N 1
ATOM 1406 C CA . ARG A 1 180 ? 4.442 6.804 11.087 1.00 95.88 180 ARG A CA 1
ATOM 1407 C C . ARG A 1 180 ? 4.492 8.301 10.793 1.00 95.88 180 ARG A C 1
ATOM 1409 O O . ARG A 1 180 ? 3.515 8.996 11.049 1.00 95.88 180 ARG A O 1
ATOM 1416 N N . SER A 1 181 ? 5.608 8.791 10.251 1.00 96.44 181 SER A N 1
ATOM 1417 C CA . SER A 1 181 ? 5.763 10.205 9.890 1.00 96.44 181 SER A CA 1
ATOM 1418 C C . SER A 1 181 ? 4.739 10.635 8.841 1.00 96.44 181 SER A C 1
ATOM 1420 O O . SER A 1 181 ? 4.144 11.703 8.973 1.00 96.44 181 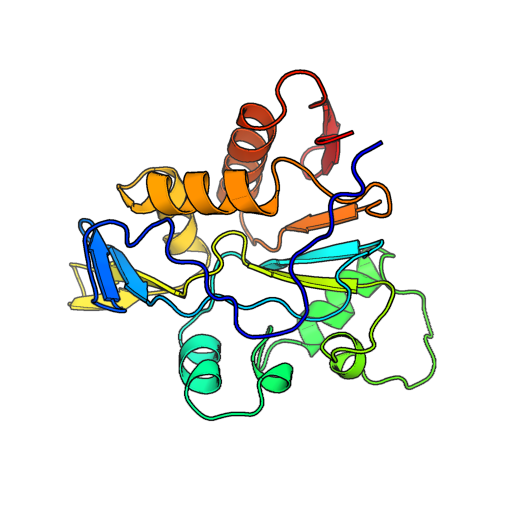SER A O 1
ATOM 1422 N N . LEU A 1 182 ? 4.507 9.797 7.826 1.00 97.12 182 LEU A N 1
ATOM 1423 C CA . LEU A 1 182 ? 3.508 10.044 6.793 1.00 97.12 182 LEU A CA 1
ATOM 1424 C C . LEU A 1 182 ? 2.106 10.140 7.402 1.00 97.12 182 LEU A C 1
ATOM 1426 O O . LEU A 1 182 ? 1.463 11.175 7.264 1.00 97.12 182 LEU A O 1
ATOM 1430 N N . ILE A 1 183 ? 1.652 9.120 8.134 1.00 96.56 183 ILE A N 1
ATOM 1431 C CA . ILE A 1 183 ? 0.296 9.103 8.701 1.00 96.56 183 ILE A CA 1
ATOM 1432 C C . ILE A 1 183 ? 0.088 10.233 9.720 1.00 96.56 183 ILE A C 1
ATOM 1434 O O . ILE A 1 183 ? -0.972 10.859 9.720 1.00 96.56 183 ILE A O 1
ATOM 1438 N N . ARG A 1 184 ? 1.107 10.565 10.524 1.00 96.62 184 ARG A N 1
ATOM 1439 C CA . ARG A 1 184 ? 1.079 11.730 11.422 1.00 96.62 184 ARG A CA 1
ATOM 1440 C C . ARG A 1 184 ? 0.860 13.034 10.663 1.00 96.62 184 ARG A C 1
ATOM 1442 O O . ARG A 1 184 ? 0.065 13.854 11.100 1.00 96.62 184 ARG A O 1
ATOM 1449 N N . SER A 1 185 ? 1.530 13.217 9.525 1.00 96.44 185 SER A N 1
ATOM 1450 C CA . SER A 1 185 ? 1.351 14.421 8.704 1.00 96.44 185 SER A CA 1
ATOM 1451 C C . SER A 1 185 ? -0.040 14.519 8.067 1.00 96.44 185 SER A C 1
ATOM 1453 O O . SER A 1 185 ? -0.528 15.622 7.838 1.00 96.44 185 SER A O 1
ATOM 1455 N N . LEU A 1 186 ? -0.693 13.380 7.808 1.00 95.06 186 LEU A N 1
ATOM 1456 C CA . LEU A 1 186 ? -2.052 13.331 7.262 1.00 95.06 186 LEU A CA 1
ATOM 1457 C C . LEU A 1 186 ? -3.123 13.613 8.319 1.00 95.06 186 LEU A C 1
ATOM 1459 O O . LEU A 1 186 ? -4.161 14.179 7.989 1.00 95.06 186 LEU A O 1
ATOM 1463 N N . ASN A 1 187 ? -2.864 13.225 9.569 1.00 93.69 187 ASN A N 1
ATOM 1464 C CA . ASN A 1 187 ? -3.832 13.237 10.665 1.00 93.69 187 ASN A CA 1
ATOM 1465 C C . ASN A 1 187 ? -3.279 13.920 11.933 1.00 93.69 187 ASN A C 1
ATOM 1467 O O . ASN A 1 187 ? -3.312 13.319 13.007 1.00 93.69 187 ASN A O 1
ATOM 1471 N N . PRO A 1 188 ? -2.753 15.156 11.860 1.00 94.06 188 PRO A N 1
ATOM 1472 C CA . PRO A 1 188 ? -2.001 15.749 12.969 1.00 94.06 188 PRO A CA 1
ATOM 1473 C C . PRO A 1 188 ? -2.820 15.921 14.257 1.00 94.06 188 PRO A C 1
ATOM 1475 O O . PRO A 1 188 ? -2.251 15.863 15.340 1.00 94.06 188 PRO A O 1
ATOM 1478 N N . SER A 1 189 ? -4.141 16.104 14.156 1.00 92.56 189 SER A N 1
ATOM 1479 C CA . SER A 1 189 ? -5.032 16.318 15.305 1.00 92.56 189 SER A CA 1
ATOM 1480 C C . SER A 1 189 ? -5.497 15.032 15.995 1.00 92.56 189 SER A C 1
ATOM 1482 O O . SER A 1 189 ? -5.837 15.073 17.173 1.00 92.56 189 SER A O 1
ATOM 1484 N N . THR A 1 190 ? -5.531 13.901 15.285 1.00 91.88 190 THR A N 1
ATOM 1485 C CA . THR A 1 190 ? -6.004 12.608 15.819 1.00 91.88 190 THR A CA 1
ATOM 1486 C C . THR A 1 190 ? -4.872 11.605 16.024 1.00 91.88 190 THR A C 1
ATOM 1488 O O . THR A 1 190 ? -5.081 10.531 16.593 1.00 91.88 190 THR A O 1
ATOM 1491 N N . PHE A 1 191 ? -3.659 11.940 15.578 1.00 95.94 191 PHE A N 1
ATOM 1492 C CA . PHE A 1 191 ? -2.505 11.069 15.704 1.00 95.94 191 PHE A CA 1
ATOM 1493 C C . PHE A 1 191 ? -2.048 10.944 17.163 1.00 95.94 191 PHE A C 1
ATOM 1495 O O . PHE A 1 191 ? -1.767 11.940 17.828 1.00 95.94 191 PHE A O 1
ATOM 1502 N N . SER A 1 192 ? -1.865 9.713 17.638 1.00 96.31 192 SER A N 1
ATOM 1503 C CA . SER A 1 192 ? -1.187 9.443 18.913 1.00 96.31 192 SER A CA 1
ATOM 1504 C C . SER A 1 192 ? -0.371 8.156 18.848 1.00 96.31 192 SER A C 1
ATOM 1506 O O . SER A 1 192 ? -0.814 7.147 18.299 1.00 96.31 192 SER A O 1
ATOM 1508 N N . ASP A 1 193 ? 0.840 8.180 19.403 1.00 95.88 193 ASP A N 1
ATOM 1509 C CA . ASP A 1 193 ? 1.672 6.982 19.505 1.00 95.88 193 ASP A CA 1
ATOM 1510 C C . ASP A 1 193 ? 1.093 6.023 20.564 1.00 95.88 193 ASP A C 1
ATOM 1512 O O . ASP A 1 193 ? 0.669 6.451 21.636 1.00 95.88 193 ASP A O 1
ATOM 1516 N N . ILE A 1 194 ? 1.081 4.719 20.265 1.00 96.12 194 ILE A N 1
ATOM 1517 C CA . ILE A 1 194 ? 0.704 3.668 21.227 1.00 96.12 194 ILE A CA 1
ATOM 1518 C C . ILE A 1 194 ? 1.967 2.972 21.739 1.00 96.12 194 ILE A C 1
ATOM 1520 O O . ILE A 1 194 ? 2.167 2.830 22.940 1.00 96.12 194 ILE A O 1
ATOM 1524 N N . ASN A 1 195 ? 2.819 2.509 20.820 1.00 94.56 195 ASN A N 1
ATOM 1525 C CA . ASN A 1 195 ? 4.070 1.806 21.120 1.00 94.56 195 ASN A CA 1
ATOM 1526 C C . ASN A 1 195 ? 5.039 1.920 19.914 1.00 94.56 195 ASN A C 1
ATOM 1528 O O . ASN A 1 195 ? 4.716 2.605 18.941 1.00 94.56 195 ASN A O 1
ATOM 1532 N N . PRO A 1 196 ? 6.229 1.285 19.906 1.00 91.75 196 PRO A N 1
ATOM 1533 C CA . PRO A 1 196 ? 7.184 1.398 18.795 1.00 91.75 196 PRO A CA 1
ATOM 1534 C C . PRO A 1 196 ? 6.674 0.972 17.407 1.00 91.75 196 PRO A C 1
ATOM 1536 O O . PRO A 1 196 ? 7.236 1.421 16.411 1.00 91.75 196 PRO A O 1
ATOM 1539 N N . VAL A 1 197 ? 5.604 0.175 17.321 1.00 92.75 197 VAL A N 1
ATOM 1540 C CA . VAL A 1 197 ? 5.064 -0.362 16.057 1.00 92.75 197 VAL A CA 1
ATOM 1541 C C . VAL A 1 197 ? 3.589 -0.021 15.802 1.00 92.75 197 VAL A C 1
ATOM 1543 O O . VAL A 1 197 ? 3.070 -0.364 14.745 1.00 92.75 197 VAL A O 1
ATOM 1546 N N . ALA A 1 198 ? 2.920 0.693 16.716 1.00 94.69 198 ALA A N 1
ATOM 1547 C CA . ALA A 1 198 ? 1.498 1.039 16.614 1.00 94.69 198 ALA A CA 1
ATOM 1548 C C . ALA A 1 198 ? 1.202 2.500 17.000 1.00 94.69 198 ALA A C 1
ATOM 1550 O O . ALA A 1 198 ? 1.896 3.098 17.827 1.00 94.69 198 ALA A O 1
ATOM 1551 N N . TYR A 1 199 ? 0.153 3.064 16.401 1.00 95.94 199 TYR A N 1
ATOM 1552 C CA . TYR A 1 199 ? -0.354 4.420 16.632 1.00 95.94 199 TYR A CA 1
ATOM 1553 C C . TYR A 1 199 ? -1.856 4.486 16.307 1.00 95.94 199 TYR A C 1
ATOM 1555 O O . TYR A 1 199 ? -2.360 3.640 15.569 1.00 95.94 199 TYR A O 1
ATOM 1563 N N . ARG A 1 200 ? -2.564 5.488 16.840 1.00 94.31 200 ARG A N 1
ATOM 1564 C CA . ARG A 1 200 ? -3.930 5.858 16.424 1.00 94.31 200 ARG A CA 1
ATOM 1565 C C . ARG A 1 200 ? -3.869 6.985 15.397 1.00 94.31 200 ARG A C 1
ATOM 1567 O O . ARG A 1 200 ? -2.976 7.825 15.495 1.00 94.31 200 ARG A O 1
ATOM 1574 N N . ALA A 1 201 ? -4.786 6.997 14.433 1.00 91.25 201 ALA A N 1
ATOM 1575 C CA . ALA A 1 201 ? -4.946 8.054 13.433 1.00 91.25 201 ALA A CA 1
ATOM 1576 C C . ALA A 1 201 ? -6.303 7.918 12.718 1.00 91.25 201 ALA A C 1
ATOM 1578 O O . ALA A 1 201 ? -6.852 6.823 12.684 1.00 91.25 201 ALA A O 1
ATOM 1579 N N . ALA A 1 202 ? -6.758 9.000 12.076 1.00 78.00 202 ALA A N 1
ATOM 1580 C CA . ALA A 1 202 ? -7.944 9.048 11.206 1.00 78.00 202 ALA A CA 1
ATOM 1581 C C . ALA A 1 202 ? -9.316 8.860 11.893 1.00 78.00 202 ALA A C 1
ATOM 1583 O O . ALA A 1 202 ? -10.314 8.691 11.196 1.00 78.00 202 ALA A O 1
ATOM 1584 N N . GLY A 1 203 ? -9.367 9.009 13.224 1.00 60.84 203 GLY A N 1
ATOM 1585 C CA . GLY A 1 203 ? -10.596 8.917 14.028 1.00 60.84 203 GLY A CA 1
ATOM 1586 C C . GLY A 1 203 ? -10.876 7.501 14.494 1.00 60.84 203 GLY A C 1
ATOM 1587 O O . GLY A 1 203 ? -12.068 7.216 14.725 1.00 60.84 203 GLY A O 1
#

Sequence (203 aa):
MDTHTFPEHGRLTCRECFKGTSCNEIDIGDWHVVNDPGAWGSASPAVIVLGFSKGFTQANAFRGERFEDVPFKKIRHRLDIALRKIGIIASPDTSESFDLRFEGDEKNFAFGSLVRCSLSRLNRKTGKYECTGQIMTQAFREPAKEIVRTCAERYLRSLPSSVKVAVLLGTSDAYIKSCRSLIRSLNPSTFSDINPVAYRAAG

Organism: NCBI:txid1076596